Protein AF-Q8TVG2-F1 (afdb_monomer)

pLDDT: mean 89.25, std 11.16, range [38.81, 98.69]

Secondary structure (DSSP, 8-state):
-----PPBPGGGTT-GGGGSSSPPS-EEE-----S---TT-HHHHHHHTT----SEEES-S-SEEEE-SSS-GGGGTHHHHHHHHHHHHTT--SEEEEEE--S-GGGHHHHHHH-SEEEEE-S---HHHHHHHHSS-SHHHHHHHHTSSS-EEEEEE-TTTSTTHHHHHHTSS---SEEEEEEPPP-TTHHHHHHTTT--TTTTBHHHHHHHHHHHHHTT--EEB-HHHHHHHHHHHHHHHHHHS---GGG-B----TTSPPPPPPEEEHHHHHHHHT-

Foldseek 3Di:
DDADPAFADPLCVVFQLLQDQDDGAKEFEQDLEAQWDALLQPLVQCVVVPHDDAGFIWFDLEEEYEYDDRYALCVVPVVSLVVLVLVQVLVSYPFYEYEHLQQDLVCQQSCLVRGPAYEHEDAAQDQVLRCLRTVHGSVRSLSNQLSHDQHAYEYEDFPQSRLCVLVSVLPGNHRHVAHEYEQRADDDCSVVSSVVSGGDPCSQQPLVSVVSQVSNVVSVGHYHYHSSVSSVVRVVQVVCCVVPVHDDSRRDGDHPDPPDPRPRTDTDHPVNVVVVSVD

Solvent-accessible surface area (backbone atoms only — not comparable to full-atom values): 15196 Å² total; per-residue (Å²): 134,86,75,76,91,70,54,57,34,77,88,41,65,91,28,62,17,29,78,52,88,43,63,61,57,19,32,40,31,80,46,68,59,55,93,62,58,45,55,81,41,63,42,63,49,37,48,75,74,71,43,80,87,66,49,15,36,40,37,66,88,50,53,43,38,33,34,29,87,48,31,33,46,47,76,56,51,66,59,45,54,58,51,50,51,52,51,60,73,63,62,57,46,84,38,38,34,38,37,34,50,30,78,40,36,88,47,21,55,63,46,45,73,72,30,78,38,48,33,36,52,54,54,49,60,55,50,68,58,22,29,74,48,25,70,44,66,37,69,38,34,53,46,11,45,52,43,24,71,54,22,31,38,29,28,60,46,40,37,69,63,33,78,56,31,48,61,47,47,70,74,45,88,52,62,57,66,29,36,39,48,38,75,48,80,82,53,93,64,21,56,63,54,38,41,78,69,41,44,42,98,56,36,32,24,46,32,53,53,50,58,52,49,51,50,29,45,75,75,71,46,51,66,21,29,55,33,35,56,55,42,52,51,46,56,48,49,52,54,43,27,75,76,61,71,66,74,72,60,50,79,36,71,64,70,83,72,86,79,64,74,78,72,89,60,53,73,46,49,43,68,61,51,53,62,60,69,74,108

Nearest PDB structures (foldseek):
  1uuo-assembly1_A  TM=3.523E-01  e=1.542E-03  Rattus rattus
  6cjf-assembly2_B  TM=3.477E-01  e=1.359E-02  Homo sapiens
  3a9i-assembly1_A-2  TM=4.012E-01  e=1.357E-01  Thermus thermophilus HB27
  2ztj-assembly1_A  TM=3.756E-01  e=3.449E-01  Thermus thermophilus HB27
  1o66-assembly1_B  TM=3.240E-01  e=9.928E-01  Neisseria meningitidis serogroup B

Mean predicted aligned error: 5.19 Å

Sequence (279 aa):
MTRLSLPTSRHCEGCPGAEGEGPHHPTLELTTSCPYKCPHCYARYAENVGVVVKPGLYGEPQGCLTVSQYGEPTVLGRELIDVLEMVRETGLFDRIDLQTRGYRPDLAPKLSEICDLVMVSIDVTDPDVHRRLHGVGPERTLRFAVNTDRPVIRSLYLPGINDDLPQGLADTEIEPAEVFVQPLIPFGKAVENLKRIGLRDHYNVVGSLLNWAEKFEEFGFDVRFPACWVDSLERLKERMEEELGFVDLRNVRYSPDPGTPAPERRFTPLRELLDELVR

Structure (mmCIF, N/CA/C/O backbone):
data_AF-Q8TVG2-F1
#
_entry.id   AF-Q8TVG2-F1
#
loop_
_atom_site.group_PDB
_atom_site.id
_atom_site.type_symbol
_atom_site.label_atom_id
_atom_site.label_alt_id
_atom_site.label_comp_id
_atom_site.label_asym_id
_atom_site.label_entity_id
_atom_site.label_seq_id
_atom_site.pdbx_PDB_ins_code
_atom_site.Cartn_x
_atom_site.Cartn_y
_atom_site.Cartn_z
_atom_site.occupancy
_atom_site.B_iso_or_equiv
_atom_site.auth_seq_id
_atom_site.auth_comp_id
_atom_site.auth_asym_id
_atom_site.auth_atom_id
_atom_site.pdbx_PDB_model_num
ATOM 1 N N . MET A 1 1 ? 9.750 26.845 -15.549 1.00 44.06 1 MET A N 1
ATOM 2 C CA . MET A 1 1 ? 10.078 25.413 -15.417 1.00 44.06 1 MET A CA 1
ATOM 3 C C . MET A 1 1 ? 8.767 24.649 -15.362 1.00 44.06 1 MET A C 1
ATOM 5 O O . MET A 1 1 ? 7.880 25.062 -14.624 1.00 44.06 1 MET A O 1
ATOM 9 N N . THR A 1 2 ? 8.581 23.642 -16.214 1.00 44.75 2 THR A N 1
ATOM 10 C CA . THR A 1 2 ? 7.330 22.869 -16.283 1.00 44.75 2 THR A CA 1
ATOM 11 C C . THR A 1 2 ? 7.435 21.699 -15.305 1.00 44.75 2 THR A C 1
ATOM 13 O O . THR A 1 2 ? 8.272 20.811 -15.510 1.00 44.75 2 THR A O 1
ATOM 16 N N . ARG A 1 3 ? 6.619 21.733 -14.241 1.00 50.38 3 ARG A N 1
ATOM 17 C CA . ARG A 1 3 ? 6.438 20.635 -13.275 1.00 50.38 3 ARG A CA 1
ATOM 18 C C . ARG A 1 3 ? 6.118 19.319 -13.987 1.00 50.38 3 ARG A C 1
ATOM 20 O O . ARG A 1 3 ? 5.553 19.332 -15.085 1.00 50.38 3 ARG A O 1
ATOM 27 N N . LEU A 1 4 ? 6.493 18.192 -13.384 1.00 62.06 4 LEU A N 1
ATOM 28 C CA . LEU A 1 4 ? 6.076 16.881 -13.878 1.00 62.06 4 LEU A CA 1
ATOM 29 C C . LEU A 1 4 ? 4.570 16.775 -13.634 1.00 62.06 4 LEU A C 1
ATOM 31 O O . LEU A 1 4 ? 4.116 16.800 -12.498 1.00 62.06 4 LEU A O 1
ATOM 35 N N . SER A 1 5 ? 3.772 16.671 -14.694 1.00 76.62 5 SER A N 1
ATOM 36 C CA . SER A 1 5 ? 2.311 16.579 -14.586 1.00 76.62 5 SER A CA 1
ATOM 37 C C . SER A 1 5 ? 1.849 15.166 -14.201 1.00 76.62 5 SER A C 1
ATOM 39 O O . SER A 1 5 ? 0.967 14.612 -14.854 1.00 76.62 5 SER A O 1
ATOM 41 N N . LEU A 1 6 ? 2.484 14.551 -13.199 1.00 89.06 6 LEU A N 1
ATOM 42 C CA . LEU A 1 6 ? 2.108 13.226 -12.711 1.00 89.06 6 LEU A CA 1
ATOM 43 C C . LEU A 1 6 ? 1.007 13.364 -11.650 1.00 89.06 6 LEU A C 1
ATOM 45 O O . LEU A 1 6 ? 1.205 14.080 -10.665 1.00 89.06 6 LEU A O 1
ATOM 49 N N . PRO A 1 7 ? -0.148 12.703 -11.820 1.00 93.81 7 PRO A N 1
ATOM 50 C CA . PRO A 1 7 ? -1.248 12.817 -10.875 1.00 93.81 7 PRO A CA 1
ATOM 51 C C . PRO A 1 7 ? -0.922 12.100 -9.557 1.00 93.81 7 PRO A C 1
ATOM 53 O O . PRO A 1 7 ? -0.444 10.964 -9.538 1.00 93.81 7 PRO A O 1
ATOM 56 N N . THR A 1 8 ? -1.203 12.753 -8.433 1.00 94.38 8 THR A N 1
ATOM 57 C CA . THR A 1 8 ? -0.959 12.204 -7.093 1.00 94.38 8 THR A CA 1
ATOM 58 C C . THR A 1 8 ? -2.218 11.566 -6.509 1.00 94.38 8 THR A C 1
ATOM 60 O O . THR A 1 8 ? -3.338 11.932 -6.862 1.00 94.38 8 THR A O 1
ATOM 63 N N . SER A 1 9 ? -2.028 10.571 -5.641 1.00 95.06 9 SER A N 1
ATOM 64 C CA . SER A 1 9 ? -3.121 9.844 -4.981 1.00 95.06 9 SER A CA 1
ATOM 65 C C . SER A 1 9 ? -3.850 10.679 -3.941 1.00 95.06 9 SER A C 1
ATOM 67 O O . SER A 1 9 ? -3.217 11.451 -3.215 1.00 95.06 9 SER A O 1
ATOM 69 N N . ARG A 1 10 ? -5.153 10.416 -3.778 1.00 94.12 10 ARG A N 1
ATOM 70 C CA . ARG A 1 10 ? -5.965 10.991 -2.693 1.00 94.12 10 ARG A CA 1
ATOM 71 C C . ARG A 1 10 ? -5.431 10.630 -1.309 1.00 94.12 10 ARG A C 1
ATOM 73 O O . ARG A 1 10 ? -5.496 11.444 -0.392 1.00 94.12 10 ARG A O 1
ATOM 80 N N . HIS A 1 11 ? -4.793 9.464 -1.171 1.00 93.19 11 HIS A N 1
ATOM 81 C CA . HIS A 1 11 ? -4.094 9.077 0.058 1.00 93.19 11 HIS A CA 1
ATOM 82 C C . HIS A 1 11 ? -3.033 10.109 0.478 1.00 93.19 11 HIS A C 1
ATOM 84 O O . HIS A 1 11 ? -2.776 10.281 1.663 1.00 93.19 11 HIS A O 1
ATOM 90 N N . CYS A 1 12 ? -2.415 10.819 -0.469 1.00 92.75 12 CYS A N 1
ATOM 91 C CA . CYS A 1 12 ? -1.379 11.807 -0.173 1.00 92.75 12 CYS A CA 1
ATOM 92 C C . CYS A 1 12 ? -1.921 13.222 0.095 1.00 92.75 12 CYS A C 1
ATOM 94 O O . CYS A 1 12 ? -1.133 14.115 0.412 1.00 92.75 12 CYS A O 1
ATOM 96 N N . GLU A 1 13 ? -3.229 13.457 -0.037 1.00 91.81 13 GLU A N 1
ATOM 97 C CA . GLU A 1 13 ? -3.828 14.767 0.231 1.00 91.81 13 GLU A CA 1
ATOM 98 C C . GLU A 1 13 ? -3.649 15.158 1.703 1.00 91.81 13 GLU A C 1
ATOM 100 O O . GLU A 1 13 ? -4.004 14.408 2.610 1.00 91.81 13 GLU A O 1
ATOM 105 N N . GLY A 1 14 ? -3.067 16.337 1.940 1.00 87.50 14 GLY A N 1
ATOM 106 C CA . GLY A 1 14 ? -2.759 16.821 3.288 1.00 87.50 14 GLY A CA 1
ATOM 107 C C . GLY A 1 14 ? -1.594 16.096 3.977 1.00 87.50 14 GLY A C 1
ATOM 108 O O . GLY A 1 14 ? -1.388 16.291 5.173 1.00 87.50 14 GLY A O 1
ATOM 109 N N . CYS A 1 15 ? -0.831 15.256 3.267 1.00 88.44 15 CYS A N 1
ATOM 110 C CA . CYS A 1 15 ? 0.328 14.563 3.832 1.00 88.44 15 CYS A CA 1
ATOM 111 C C . CYS A 1 15 ? 1.495 15.541 4.055 1.00 88.44 15 CYS A C 1
ATOM 113 O O . CYS A 1 15 ? 1.997 16.096 3.077 1.00 88.44 15 CYS A O 1
ATOM 115 N N . PRO A 1 16 ? 2.030 15.691 5.285 1.00 82.06 16 PRO A N 1
ATOM 116 C CA . PRO A 1 16 ? 3.194 16.552 5.521 1.00 82.06 16 PRO A CA 1
ATOM 117 C C . PRO A 1 16 ? 4.440 16.086 4.753 1.00 82.06 16 PRO A C 1
ATOM 119 O O . PRO A 1 16 ? 5.242 16.897 4.306 1.00 82.06 16 PRO A O 1
ATOM 122 N N . GLY A 1 17 ? 4.577 14.774 4.543 1.00 80.81 17 GLY A N 1
ATOM 123 C CA . GLY A 1 17 ? 5.610 14.176 3.693 1.00 80.81 17 GLY A CA 1
ATOM 124 C C . GLY A 1 17 ? 5.346 14.248 2.182 1.00 80.81 17 GLY A C 1
ATOM 125 O O . GLY A 1 17 ? 6.049 13.580 1.434 1.00 80.81 17 GLY A O 1
ATOM 126 N N . ALA A 1 18 ? 4.325 14.971 1.703 1.00 81.81 18 ALA A N 1
ATOM 127 C CA . ALA A 1 18 ? 4.098 15.131 0.261 1.00 81.81 18 ALA A CA 1
ATOM 128 C C . ALA A 1 18 ? 5.219 15.941 -0.415 1.00 81.81 18 ALA A C 1
ATOM 130 O O . ALA A 1 18 ? 5.570 15.650 -1.553 1.00 81.81 18 ALA A O 1
ATOM 131 N N . GLU A 1 19 ? 5.805 16.901 0.307 1.00 71.62 19 GLU A N 1
ATOM 132 C CA . GLU A 1 19 ? 6.880 17.781 -0.161 1.00 71.62 19 GLU A CA 1
ATOM 133 C C . GLU A 1 19 ? 8.209 17.459 0.560 1.00 71.62 19 GLU A C 1
ATOM 135 O O . GLU A 1 19 ? 8.782 18.294 1.263 1.00 71.62 19 GLU A O 1
ATOM 140 N N . GLY A 1 20 ? 8.748 16.249 0.376 1.00 65.88 20 GLY A N 1
ATOM 141 C CA . GLY A 1 20 ? 10.116 15.892 0.793 1.00 65.88 20 GLY A CA 1
ATOM 142 C C . GLY A 1 20 ? 10.214 14.965 2.012 1.00 65.88 20 GLY A C 1
ATOM 143 O O . GLY A 1 20 ? 9.512 13.963 2.090 1.00 65.88 20 GLY A O 1
ATOM 144 N N . GLU A 1 21 ? 11.127 15.266 2.947 1.00 63.69 21 GLU A N 1
ATOM 145 C CA . GLU A 1 21 ? 11.533 14.381 4.066 1.00 63.69 21 GLU A CA 1
ATOM 146 C C . GLU A 1 21 ? 10.632 14.469 5.319 1.00 63.69 21 GLU A C 1
ATOM 148 O O . GLU A 1 21 ? 10.949 13.911 6.372 1.00 63.69 21 GLU A O 1
ATOM 153 N N . GLY A 1 22 ? 9.508 15.189 5.231 1.00 65.19 22 GLY A N 1
ATOM 154 C CA . GLY A 1 22 ? 8.550 15.322 6.328 1.00 65.19 22 GLY A CA 1
ATOM 155 C C . GLY A 1 22 ? 7.895 13.986 6.712 1.00 65.19 22 GLY A C 1
ATOM 156 O O . GLY A 1 22 ? 7.830 13.057 5.902 1.00 65.19 22 GLY A O 1
ATOM 157 N N . PRO A 1 23 ? 7.369 13.853 7.944 1.00 75.56 23 PRO A N 1
ATOM 158 C CA . PRO A 1 23 ? 6.662 12.643 8.336 1.00 75.56 23 PRO A CA 1
ATOM 159 C C . PRO A 1 23 ? 5.416 12.443 7.460 1.00 75.56 23 PRO A C 1
ATOM 161 O O . PRO A 1 23 ? 4.648 13.371 7.205 1.00 75.56 23 PRO A O 1
ATOM 164 N N . HIS A 1 24 ? 5.195 11.208 7.012 1.00 86.75 24 HIS A N 1
ATOM 165 C CA . HIS A 1 24 ? 3.915 10.825 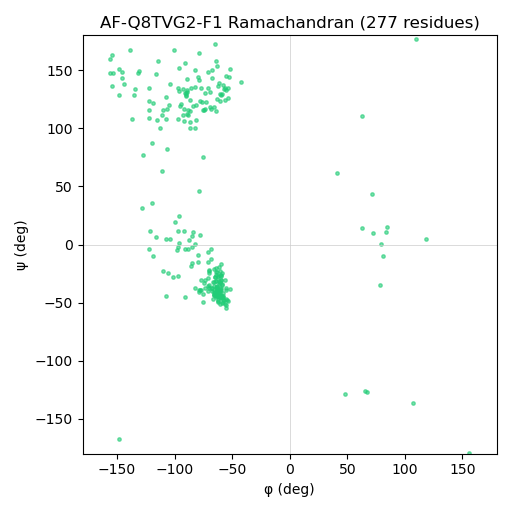6.417 1.00 86.75 24 HIS A CA 1
ATOM 166 C C . HIS A 1 24 ? 2.784 10.891 7.451 1.00 86.75 24 HIS A C 1
ATOM 168 O O . HIS A 1 24 ? 3.039 11.070 8.645 1.00 86.75 24 HIS A O 1
ATOM 174 N N . HIS A 1 25 ? 1.546 10.715 6.984 1.00 90.44 25 HIS A N 1
ATOM 175 C CA . HIS A 1 25 ? 0.371 10.591 7.842 1.00 90.44 25 HIS A CA 1
ATOM 176 C C . HIS A 1 25 ? 0.635 9.705 9.071 1.00 90.44 25 HIS A C 1
ATOM 178 O O . HIS A 1 25 ? 1.322 8.674 8.947 1.00 90.44 25 HIS A O 1
ATOM 184 N N . PRO A 1 26 ? 0.108 10.086 10.252 1.00 92.31 26 PRO A N 1
ATOM 185 C CA . PRO A 1 26 ? 0.186 9.241 11.428 1.00 92.31 26 PRO A CA 1
ATOM 186 C C . PRO A 1 26 ? -0.348 7.850 11.107 1.00 92.31 26 PRO A C 1
ATOM 188 O O . PRO A 1 26 ? -1.265 7.676 10.303 1.00 92.31 26 PRO A O 1
ATOM 191 N N . THR A 1 27 ? 0.274 6.842 11.700 1.00 93.44 27 THR A N 1
ATOM 192 C CA . THR A 1 27 ? -0.017 5.445 11.401 1.00 93.44 27 THR A CA 1
ATOM 193 C C . THR A 1 27 ? -0.429 4.712 12.663 1.00 93.44 27 THR A C 1
ATOM 195 O O . THR A 1 27 ? 0.326 4.685 13.631 1.00 93.44 27 THR A O 1
ATOM 198 N N . LEU A 1 28 ? -1.609 4.101 12.652 1.00 94.94 28 LEU A N 1
ATOM 199 C CA . LEU A 1 28 ? -2.056 3.190 13.695 1.00 94.94 28 LEU A CA 1
ATOM 200 C C . LEU A 1 28 ? -1.683 1.761 13.302 1.00 94.94 28 LEU A C 1
ATOM 202 O O . LEU A 1 28 ? -2.251 1.184 12.372 1.00 94.94 28 LEU A O 1
ATOM 206 N N . GLU A 1 29 ? -0.739 1.181 14.036 1.00 94.31 29 GLU A N 1
ATOM 207 C CA . GLU A 1 29 ? -0.420 -0.239 13.945 1.00 94.31 29 GLU A CA 1
ATOM 208 C C . GLU A 1 29 ? -1.204 -1.003 15.004 1.00 94.31 29 GLU A C 1
ATOM 210 O O . GLU A 1 29 ? -1.049 -0.764 16.199 1.00 94.31 29 GLU A O 1
ATOM 215 N N . LEU A 1 30 ? -2.030 -1.952 14.572 1.00 93.25 30 LEU A N 1
ATOM 216 C CA . LEU A 1 30 ? -2.791 -2.814 15.483 1.00 93.25 30 LEU A CA 1
ATOM 217 C C . LEU A 1 30 ? -2.150 -4.192 15.635 1.00 93.25 30 LEU A C 1
ATOM 219 O O . LEU A 1 30 ? -2.274 -4.839 16.670 1.00 93.25 30 LEU A O 1
ATOM 223 N N . THR A 1 31 ? -1.438 -4.648 14.606 1.00 91.31 31 THR A N 1
ATOM 224 C CA . THR A 1 31 ? -0.796 -5.959 14.588 1.00 91.31 31 THR A CA 1
ATOM 225 C C . THR A 1 31 ? 0.370 -5.977 13.613 1.00 91.31 31 THR A C 1
ATOM 227 O O . THR A 1 31 ? 0.319 -5.344 12.563 1.00 91.31 31 THR A O 1
ATOM 230 N N . THR A 1 32 ? 1.402 -6.753 13.936 1.00 89.06 32 THR A N 1
ATOM 231 C CA . THR A 1 32 ? 2.471 -7.138 13.000 1.00 89.06 32 THR A CA 1
ATOM 232 C C . THR A 1 32 ? 2.228 -8.524 12.394 1.00 89.06 32 THR A C 1
ATOM 234 O O . THR A 1 32 ? 2.990 -8.991 11.548 1.00 89.06 32 THR A O 1
ATOM 237 N N . SER A 1 33 ? 1.152 -9.210 12.801 1.00 91.31 33 SER A N 1
ATOM 238 C CA . SER A 1 33 ? 0.809 -10.524 12.258 1.00 91.31 33 SER A CA 1
ATOM 239 C C . SER A 1 33 ? 0.355 -10.401 10.809 1.00 91.31 33 SER A C 1
ATOM 241 O O . SER A 1 33 ? -0.505 -9.588 10.473 1.00 91.31 33 SER A O 1
ATOM 243 N N . CYS A 1 34 ? 0.915 -11.246 9.945 1.00 94.00 34 CYS A N 1
ATOM 244 C CA . CYS A 1 34 ? 0.585 -11.267 8.529 1.00 94.00 34 CYS A CA 1
ATOM 245 C C . CYS A 1 34 ? 0.699 -12.696 7.967 1.00 94.00 34 CYS A C 1
ATOM 247 O O . CYS A 1 34 ? 1.729 -13.347 8.159 1.00 94.00 34 CYS A O 1
ATOM 249 N N . PRO A 1 35 ? -0.332 -13.215 7.271 1.00 94.56 35 PRO A N 1
ATOM 250 C CA . PRO A 1 35 ? -0.293 -14.547 6.665 1.00 94.56 35 PRO A CA 1
ATOM 251 C C . PRO A 1 35 ? 0.479 -14.564 5.335 1.00 94.56 35 PRO A C 1
ATOM 253 O O . PRO A 1 35 ? 0.844 -15.635 4.846 1.00 94.56 35 PRO A O 1
ATOM 256 N N . TYR A 1 36 ? 0.737 -13.390 4.753 1.00 94.81 36 TYR A N 1
ATOM 257 C CA . TYR A 1 36 ? 1.486 -13.230 3.512 1.00 94.81 36 TYR A CA 1
ATOM 258 C C . TYR A 1 36 ? 3.000 -13.246 3.768 1.00 94.81 36 TYR A C 1
ATOM 260 O O . TYR A 1 36 ? 3.490 -12.834 4.817 1.00 94.81 36 TYR A O 1
ATOM 268 N N . LYS A 1 37 ? 3.772 -13.714 2.783 1.00 93.12 37 LYS A N 1
ATOM 269 C CA . LYS A 1 37 ? 5.230 -13.921 2.878 1.00 93.12 37 LYS A CA 1
ATOM 270 C C . LYS A 1 37 ? 6.022 -13.087 1.870 1.00 93.12 37 LYS A C 1
ATOM 272 O O . LYS A 1 37 ? 7.040 -13.552 1.361 1.00 93.12 37 LYS A O 1
ATOM 277 N N . CYS A 1 38 ? 5.563 -11.868 1.594 1.00 92.94 38 CYS A N 1
ATOM 278 C CA . CYS A 1 38 ? 6.124 -11.001 0.559 1.00 92.94 38 CYS A CA 1
ATOM 279 C C . CYS A 1 38 ? 7.649 -10.811 0.727 1.00 92.94 38 CYS A C 1
ATOM 281 O O . CYS A 1 38 ? 8.093 -10.368 1.792 1.00 92.94 38 CYS A O 1
ATOM 283 N N . PRO A 1 39 ? 8.466 -11.080 -0.310 1.00 91.62 39 PRO A N 1
ATOM 284 C CA . PRO A 1 39 ? 9.906 -10.821 -0.289 1.00 91.62 39 PRO A CA 1
ATOM 285 C C . PRO A 1 39 ? 10.277 -9.351 -0.071 1.00 91.62 39 PRO A C 1
ATOM 287 O O . PRO A 1 39 ? 11.347 -9.066 0.458 1.00 91.62 39 PRO A O 1
ATOM 290 N N . HIS A 1 40 ? 9.386 -8.440 -0.466 1.00 90.06 40 HIS A N 1
ATOM 291 C CA . HIS A 1 40 ? 9.497 -6.987 -0.326 1.00 90.06 40 HIS A CA 1
ATOM 292 C C . HIS A 1 40 ? 8.771 -6.456 0.927 1.00 90.06 40 HIS A C 1
ATOM 294 O O . HIS A 1 40 ? 8.326 -5.315 0.947 1.00 90.06 40 HIS A O 1
ATOM 300 N N . CYS A 1 41 ? 8.574 -7.273 1.968 1.00 89.19 41 CYS A N 1
ATOM 301 C CA . CYS A 1 41 ? 7.900 -6.823 3.188 1.00 89.19 41 CYS A CA 1
ATOM 302 C C . CYS A 1 41 ? 8.821 -5.944 4.051 1.00 89.19 41 CYS A C 1
ATOM 304 O O . CYS A 1 41 ? 9.815 -6.434 4.596 1.00 89.19 41 CYS A O 1
ATOM 306 N N . TYR A 1 42 ? 8.453 -4.672 4.226 1.00 82.31 42 TYR A N 1
ATOM 307 C CA . TYR A 1 42 ? 9.171 -3.739 5.099 1.00 82.31 42 TYR A CA 1
ATOM 308 C C . TYR A 1 42 ? 9.159 -4.160 6.565 1.00 82.31 42 TYR A C 1
ATOM 310 O O . TYR A 1 42 ? 10.191 -4.055 7.218 1.00 82.31 42 TYR A O 1
ATOM 318 N N . ALA A 1 43 ? 8.044 -4.694 7.073 1.00 82.62 43 ALA A N 1
ATOM 319 C CA . ALA A 1 43 ? 7.960 -5.159 8.459 1.00 82.62 43 ALA A CA 1
ATOM 320 C C . ALA A 1 43 ? 8.971 -6.265 8.746 1.00 82.62 43 ALA A C 1
ATOM 322 O O . ALA A 1 43 ? 9.733 -6.202 9.704 1.00 82.62 43 ALA A O 1
ATOM 323 N N . ARG A 1 44 ? 9.067 -7.229 7.827 1.00 82.69 44 ARG A N 1
ATOM 324 C CA . ARG A 1 44 ? 10.037 -8.317 7.930 1.00 82.69 44 ARG A CA 1
ATOM 325 C C . ARG A 1 44 ? 11.474 -7.813 7.855 1.00 82.69 44 ARG A C 1
ATOM 327 O O . ARG A 1 44 ? 12.360 -8.366 8.498 1.00 82.69 44 ARG A O 1
ATOM 334 N N . TYR A 1 45 ? 11.734 -6.799 7.033 1.00 83.31 45 TYR A N 1
ATOM 335 C CA . TYR A 1 45 ? 13.049 -6.172 6.996 1.00 83.31 45 TYR A CA 1
ATOM 336 C C . TYR A 1 45 ? 13.370 -5.445 8.300 1.00 83.31 45 TYR A C 1
ATOM 338 O O . TYR A 1 45 ? 14.448 -5.682 8.836 1.00 83.31 45 TYR A O 1
ATOM 346 N N . ALA A 1 46 ? 12.437 -4.644 8.822 1.00 81.50 46 ALA A N 1
ATOM 347 C CA . ALA A 1 46 ? 12.570 -3.941 10.094 1.00 81.50 46 ALA A CA 1
ATOM 348 C C . ALA A 1 46 ? 12.931 -4.920 11.224 1.00 81.50 46 ALA A C 1
ATOM 350 O O . ALA A 1 46 ? 13.944 -4.734 11.895 1.00 81.50 46 ALA A O 1
ATOM 351 N N . GLU A 1 47 ? 12.202 -6.034 11.336 1.00 80.81 47 GLU A N 1
ATOM 352 C CA . GLU A 1 47 ? 12.505 -7.104 12.293 1.00 80.81 47 GLU A CA 1
ATOM 353 C C . GLU A 1 47 ? 13.919 -7.680 12.104 1.00 80.81 47 GLU A C 1
ATOM 355 O O . GLU A 1 47 ? 14.665 -7.829 13.072 1.00 80.81 47 GLU A O 1
ATOM 360 N N . ASN A 1 48 ? 14.327 -7.960 10.858 1.00 79.38 48 ASN A N 1
ATOM 361 C CA . ASN A 1 48 ? 15.654 -8.509 10.551 1.00 79.38 48 ASN A CA 1
ATOM 362 C C . ASN A 1 48 ? 16.809 -7.563 10.918 1.00 79.38 48 ASN A C 1
ATOM 364 O O . ASN A 1 48 ? 17.918 -8.039 11.161 1.00 79.38 48 ASN A O 1
ATOM 368 N N . VAL A 1 49 ? 16.574 -6.247 10.939 1.00 81.06 49 VAL A N 1
ATOM 369 C CA . VAL A 1 49 ? 17.566 -5.238 11.354 1.00 81.06 49 VAL A CA 1
ATOM 370 C C . VAL A 1 49 ? 17.395 -4.806 12.816 1.00 81.06 49 VAL A C 1
ATOM 372 O O . VAL A 1 49 ? 18.030 -3.852 13.255 1.00 81.06 49 VAL A O 1
ATOM 375 N N . GLY A 1 50 ? 16.571 -5.523 13.588 1.00 80.25 50 GLY A N 1
ATOM 376 C CA . GLY A 1 50 ? 16.392 -5.309 15.025 1.00 80.25 50 GLY A CA 1
ATOM 377 C C . GLY A 1 50 ? 15.390 -4.213 15.398 1.00 80.25 50 GLY A C 1
ATOM 378 O O . GLY A 1 50 ? 15.312 -3.839 16.567 1.00 80.25 50 GLY A O 1
ATOM 379 N N . VAL A 1 51 ? 14.611 -3.704 14.441 1.00 81.25 51 VAL A N 1
ATOM 380 C CA . VAL A 1 51 ? 13.534 -2.739 14.690 1.00 81.25 51 VAL A CA 1
ATOM 381 C C . VAL A 1 51 ? 12.245 -3.496 14.996 1.00 81.25 51 VAL A C 1
ATOM 383 O O . VAL A 1 51 ? 11.703 -4.206 14.152 1.00 81.25 51 VAL A O 1
ATOM 386 N N . VAL A 1 52 ? 11.738 -3.330 16.218 1.00 81.50 52 VAL A N 1
ATOM 387 C CA . VAL A 1 52 ? 10.483 -3.948 16.662 1.00 81.50 52 VAL A CA 1
ATOM 388 C C . VAL A 1 52 ? 9.347 -2.943 16.515 1.00 81.50 52 VAL A C 1
ATOM 390 O O . VAL A 1 52 ? 9.248 -1.996 17.298 1.00 81.50 52 VAL A O 1
ATOM 393 N N . VAL A 1 53 ? 8.475 -3.171 15.533 1.00 84.50 53 VAL A N 1
ATOM 394 C CA . VAL A 1 53 ? 7.210 -2.437 15.404 1.00 84.50 53 VAL A CA 1
ATOM 395 C C . VAL A 1 53 ? 6.250 -2.933 16.484 1.00 84.50 53 VAL A C 1
ATOM 397 O O . VAL A 1 53 ? 6.080 -4.136 16.680 1.00 84.50 53 VAL A O 1
ATOM 400 N N . LYS A 1 54 ? 5.652 -2.004 17.224 1.00 88.25 54 LYS A N 1
ATOM 401 C CA . LYS A 1 54 ? 4.755 -2.268 18.349 1.00 88.25 54 LYS A CA 1
ATOM 402 C C . LYS A 1 54 ? 3.362 -1.742 18.015 1.00 88.25 54 LYS A C 1
ATOM 404 O O . LYS A 1 54 ? 3.262 -0.697 17.381 1.00 88.25 54 LYS A O 1
ATOM 409 N N . PRO A 1 55 ? 2.293 -2.398 18.487 1.00 91.62 55 PRO A N 1
ATOM 410 C CA . PRO A 1 55 ? 0.959 -1.840 18.354 1.00 91.62 55 PRO A CA 1
ATOM 411 C C . PRO A 1 55 ? 0.842 -0.473 19.041 1.00 91.62 55 PRO A C 1
ATOM 413 O O . PRO A 1 55 ? 1.215 -0.314 20.209 1.00 91.62 55 PRO A O 1
ATOM 416 N N . GLY A 1 56 ? 0.318 0.507 18.317 1.00 93.06 56 GLY A N 1
ATOM 417 C CA . GLY A 1 56 ? 0.160 1.881 18.771 1.00 93.06 56 GLY A CA 1
ATOM 418 C C . GLY A 1 56 ? 0.099 2.880 17.623 1.00 93.06 56 GLY A C 1
ATOM 419 O O . GLY A 1 56 ? 0.160 2.518 16.447 1.00 93.06 56 GLY A O 1
ATOM 420 N N . LEU A 1 57 ? -0.037 4.148 17.993 1.00 93.00 57 LEU A N 1
ATOM 421 C CA . LEU A 1 57 ? -0.041 5.277 17.078 1.00 93.00 57 LEU A CA 1
ATOM 422 C C . LEU A 1 57 ? 1.385 5.799 16.887 1.00 93.00 57 LEU A C 1
ATOM 424 O O . LEU A 1 57 ? 2.081 6.102 17.855 1.00 93.00 57 LEU A O 1
ATOM 428 N N . TYR A 1 58 ? 1.796 5.933 15.632 1.00 91.12 58 TYR A N 1
ATOM 429 C CA . TYR A 1 58 ? 3.064 6.508 15.205 1.00 91.12 58 TYR A CA 1
ATOM 430 C C . TYR A 1 58 ? 2.822 7.840 14.496 1.00 91.12 58 TYR A C 1
ATOM 432 O O . TYR A 1 58 ? 2.328 7.854 13.371 1.00 91.12 58 TYR A O 1
ATOM 440 N N . GLY A 1 59 ? 3.232 8.948 15.105 1.00 89.50 59 GLY A N 1
ATOM 441 C CA . GLY A 1 59 ? 2.993 10.312 14.629 1.00 89.50 59 GLY A CA 1
ATOM 442 C C . GLY A 1 59 ? 1.988 11.068 15.500 1.00 89.50 59 GLY A C 1
ATOM 443 O O . GLY A 1 59 ? 1.444 10.526 16.458 1.00 89.50 59 GLY A O 1
ATOM 444 N N . GLU A 1 60 ? 1.767 12.340 15.175 1.00 87.19 60 GLU A N 1
ATOM 445 C CA . GLU A 1 60 ? 0.809 13.184 15.898 1.00 87.19 60 GLU A CA 1
ATOM 446 C C . GLU A 1 60 ? -0.636 12.894 15.459 1.00 87.19 60 GLU A C 1
ATOM 448 O O . GLU A 1 60 ? -0.865 12.692 14.263 1.00 87.19 60 GLU A O 1
ATOM 453 N N . PRO A 1 61 ? -1.618 12.901 16.381 1.00 84.75 61 PRO A N 1
ATOM 454 C CA . PRO A 1 61 ? -3.021 12.623 16.079 1.00 84.75 61 PRO A CA 1
ATOM 455 C C . PRO A 1 61 ? -3.689 13.818 15.375 1.00 84.75 61 PRO A C 1
ATOM 457 O O . PRO A 1 61 ? -4.409 14.591 15.999 1.00 84.75 61 PRO A O 1
ATOM 460 N N . GLN A 1 62 ? -3.396 14.016 14.089 1.00 82.75 62 GLN A N 1
ATOM 461 C CA . GLN A 1 62 ? -3.961 15.106 13.289 1.00 82.75 62 GLN A CA 1
ATOM 462 C C . GLN A 1 62 ? -4.133 14.714 11.818 1.00 82.75 62 GLN A C 1
ATOM 464 O O . GLN A 1 62 ? -3.348 13.931 11.273 1.00 82.75 62 GLN A O 1
ATOM 469 N N . GLY A 1 63 ? -5.121 15.321 11.157 1.00 88.00 63 GLY A N 1
ATOM 470 C CA . GLY A 1 63 ? -5.379 15.135 9.731 1.00 88.00 63 GLY A CA 1
ATOM 471 C C . GLY A 1 63 ? -5.850 13.718 9.411 1.00 88.00 63 GLY A C 1
ATOM 472 O O . GLY A 1 63 ? -6.802 13.221 10.009 1.00 88.00 63 GLY A O 1
ATOM 473 N N . CYS A 1 64 ? -5.182 13.058 8.464 1.00 93.12 64 CYS A N 1
ATOM 474 C CA . CYS A 1 64 ? -5.502 11.686 8.079 1.00 93.12 64 CYS A CA 1
ATOM 475 C C . CYS A 1 64 ? -4.740 10.652 8.915 1.00 93.12 64 CYS A C 1
ATOM 477 O O . CYS A 1 64 ? -3.515 10.708 9.006 1.00 93.12 64 CYS A O 1
ATOM 479 N N . LEU A 1 65 ? -5.448 9.635 9.404 1.00 95.25 65 LEU A N 1
ATOM 480 C CA . LEU A 1 65 ? -4.875 8.420 9.970 1.00 95.25 65 LEU A CA 1
ATOM 481 C C . LEU A 1 65 ? -4.689 7.345 8.899 1.00 95.25 65 LEU A C 1
ATOM 483 O O . LEU A 1 65 ? -5.633 6.999 8.201 1.00 95.25 65 LEU A O 1
ATOM 487 N N . THR A 1 66 ? -3.501 6.750 8.816 1.00 95.62 66 THR A N 1
ATOM 488 C CA . THR A 1 66 ? -3.287 5.498 8.077 1.00 95.62 66 THR A CA 1
ATOM 489 C C . THR A 1 66 ? -3.359 4.310 9.027 1.00 95.62 66 THR A C 1
ATOM 491 O O . THR A 1 66 ? -2.704 4.301 10.064 1.00 95.62 66 THR A O 1
ATOM 494 N N . VAL A 1 67 ? -4.107 3.273 8.676 1.00 96.00 67 VAL A N 1
ATOM 495 C CA . VAL A 1 67 ? -4.208 2.041 9.459 1.00 96.00 67 VAL A CA 1
ATOM 496 C C . VAL A 1 67 ? -3.397 0.951 8.772 1.00 96.00 67 VAL A C 1
ATOM 498 O O . VAL A 1 67 ? -3.701 0.555 7.648 1.00 96.00 67 VAL A O 1
ATOM 501 N N . SER A 1 68 ? -2.409 0.443 9.510 1.00 84.19 68 SER A N 1
ATOM 502 C CA . SER A 1 68 ? -1.497 -0.650 9.168 1.00 84.19 68 SER A CA 1
ATOM 503 C C . SER A 1 68 ? -0.562 -0.442 7.971 1.00 84.19 68 SER A C 1
ATOM 505 O O . SER A 1 68 ? -0.940 -0.523 6.811 1.00 84.19 68 SER A O 1
ATOM 507 N N . GLN A 1 69 ? 0.726 -0.307 8.265 1.00 79.44 69 GLN A N 1
ATOM 508 C CA . GLN A 1 69 ? 1.842 -0.356 7.320 1.00 79.44 69 GLN A CA 1
ATOM 509 C C . GLN A 1 69 ? 2.686 -1.627 7.492 1.00 79.44 69 GLN A C 1
ATOM 511 O O . GLN A 1 69 ? 3.363 -2.043 6.548 1.00 79.44 69 GLN A O 1
ATOM 516 N N . TYR A 1 70 ? 2.652 -2.256 8.674 1.00 83.12 70 TYR A N 1
ATOM 517 C CA . TYR A 1 70 ? 3.590 -3.321 9.048 1.00 83.12 70 TYR A CA 1
ATOM 518 C C . TYR A 1 70 ? 2.949 -4.699 9.294 1.00 83.12 70 TYR A C 1
ATOM 520 O O . TYR A 1 70 ? 3.644 -5.641 9.677 1.00 83.12 70 TYR A O 1
ATOM 528 N N . GLY A 1 71 ? 1.652 -4.862 9.035 1.00 90.00 71 GLY A N 1
ATOM 529 C CA . GLY A 1 71 ? 0.933 -6.121 9.230 1.00 90.00 71 GLY A CA 1
ATOM 530 C C . GLY A 1 71 ? -0.209 -6.317 8.241 1.00 90.00 71 GLY A C 1
ATOM 531 O O . GLY A 1 71 ? -0.305 -5.630 7.227 1.00 90.00 71 GLY A O 1
ATOM 532 N N . GLU A 1 72 ? -1.065 -7.299 8.521 1.00 96.00 72 GLU A N 1
ATOM 533 C CA . GLU A 1 72 ? -2.343 -7.458 7.828 1.00 96.00 72 GLU A CA 1
ATOM 534 C C . GLU A 1 72 ? -3.477 -7.195 8.827 1.00 96.00 72 GLU A C 1
ATOM 536 O O . GLU A 1 72 ? -3.803 -8.088 9.610 1.00 96.00 72 GLU A O 1
ATOM 541 N N . PRO A 1 73 ? -4.094 -6.000 8.831 1.00 96.69 73 PRO A N 1
ATOM 542 C CA . PRO A 1 73 ? -5.036 -5.614 9.880 1.00 96.69 73 PRO A CA 1
ATOM 543 C C . PRO A 1 73 ? -6.282 -6.503 9.895 1.00 96.69 73 PRO A C 1
ATOM 545 O O . PRO A 1 73 ? -6.833 -6.788 10.958 1.00 96.69 73 PRO A O 1
ATOM 548 N N . THR A 1 74 ? -6.705 -7.018 8.736 1.00 97.56 74 THR A N 1
ATOM 549 C CA . THR A 1 74 ? -7.933 -7.819 8.636 1.00 97.56 74 THR A CA 1
ATOM 550 C C . THR A 1 74 ? -7.825 -9.176 9.337 1.00 97.56 74 THR A C 1
ATOM 552 O O . THR A 1 74 ? -8.852 -9.805 9.589 1.0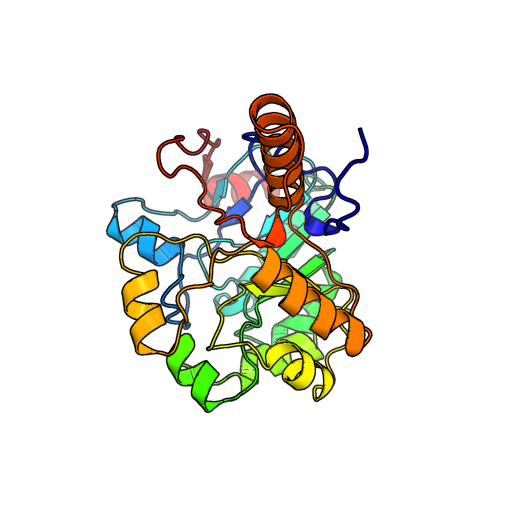0 97.56 74 THR A O 1
ATOM 555 N N . VAL A 1 75 ? -6.625 -9.635 9.734 1.00 96.69 75 VAL A N 1
ATOM 556 C CA . VAL A 1 75 ? -6.490 -10.860 10.549 1.00 96.69 75 VAL A CA 1
ATOM 557 C C . VAL A 1 75 ? -7.133 -10.738 11.929 1.00 96.69 75 VAL A C 1
ATOM 559 O O . VAL A 1 75 ? -7.519 -11.761 12.492 1.00 96.69 75 VAL A O 1
ATOM 562 N N . LEU A 1 76 ? -7.283 -9.513 12.444 1.00 96.25 76 LEU A N 1
ATOM 563 C CA . LEU A 1 76 ? -7.909 -9.236 13.740 1.00 96.25 76 LEU A CA 1
ATOM 564 C C . LEU A 1 76 ? -9.428 -9.475 13.721 1.00 96.25 76 LEU A C 1
ATOM 566 O O . LEU A 1 76 ? -10.060 -9.606 14.767 1.00 96.25 76 LEU A O 1
ATOM 570 N N . GLY A 1 77 ? -10.042 -9.594 12.540 1.00 96.56 77 GLY A N 1
ATOM 571 C CA . GLY A 1 77 ? -11.470 -9.866 12.444 1.00 96.56 77 GLY A CA 1
ATOM 572 C C . GLY A 1 77 ? -12.298 -8.711 13.005 1.00 96.56 77 GLY A C 1
ATOM 573 O O . GLY A 1 77 ? -12.144 -7.567 12.588 1.00 96.56 77 GLY A O 1
ATOM 574 N N . ARG A 1 78 ? -13.188 -9.025 13.952 1.00 95.81 78 ARG A N 1
ATOM 575 C CA . ARG A 1 78 ? -14.112 -8.048 14.539 1.00 95.81 78 ARG A CA 1
ATOM 576 C C . ARG A 1 78 ? -13.402 -6.965 15.354 1.00 95.81 78 ARG A C 1
ATOM 578 O O . ARG A 1 78 ? -13.840 -5.826 15.316 1.00 95.81 78 ARG A O 1
ATOM 585 N N . GLU A 1 79 ? -12.284 -7.295 15.994 1.00 95.31 79 GLU A N 1
ATOM 586 C CA . GLU A 1 79 ? -11.506 -6.339 16.790 1.00 95.31 79 GLU A CA 1
ATOM 587 C C . GLU A 1 79 ? -11.029 -5.142 15.952 1.00 95.31 79 GLU A C 1
ATOM 589 O O . GLU A 1 79 ? -11.043 -4.015 16.435 1.00 95.31 79 GLU A O 1
ATOM 594 N N . LEU A 1 80 ? -10.690 -5.353 14.671 1.00 96.94 80 LEU A N 1
ATOM 595 C CA . LEU A 1 80 ? -10.366 -4.252 13.756 1.00 96.94 80 LEU A CA 1
ATOM 596 C C . LEU A 1 80 ? -11.541 -3.277 13.616 1.00 96.94 80 LEU A C 1
ATOM 598 O O . LEU A 1 80 ? -11.337 -2.071 13.677 1.00 96.9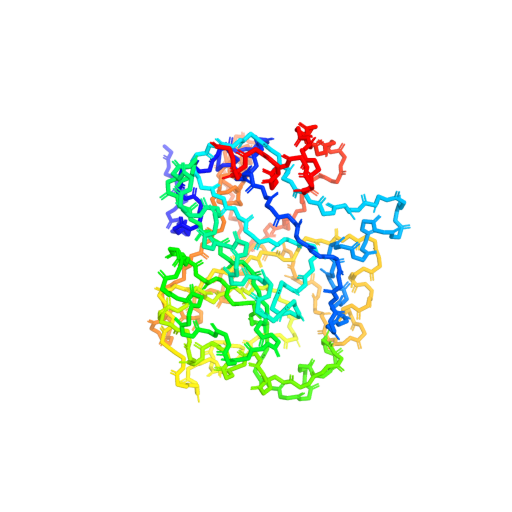4 80 LEU A O 1
ATOM 602 N N . ILE A 1 81 ? -12.755 -3.798 13.421 1.00 97.62 81 ILE A N 1
ATOM 603 C CA . ILE A 1 81 ? -13.968 -2.983 13.269 1.00 97.62 81 ILE A CA 1
ATOM 604 C C . ILE A 1 81 ? -14.198 -2.157 14.529 1.00 97.62 81 ILE A C 1
ATOM 606 O O . ILE A 1 81 ? -14.324 -0.942 14.435 1.00 97.62 81 ILE A O 1
ATOM 610 N N . ASP A 1 82 ? -14.177 -2.810 15.691 1.00 95.06 82 ASP A N 1
ATOM 611 C CA . ASP A 1 82 ? -14.474 -2.160 16.966 1.00 95.06 82 ASP A CA 1
ATOM 612 C C . ASP A 1 82 ? -13.463 -1.032 17.258 1.00 95.06 82 ASP A C 1
ATOM 614 O O . ASP A 1 82 ? -13.843 0.059 17.676 1.00 95.06 82 ASP A O 1
ATOM 618 N N . VAL A 1 83 ? -12.171 -1.250 16.970 1.00 94.75 83 VAL A N 1
ATOM 619 C CA . VAL A 1 83 ? -11.142 -0.210 17.131 1.00 94.75 83 VAL A CA 1
ATOM 620 C C . VAL A 1 83 ? -11.346 0.955 16.167 1.00 94.75 83 VAL A C 1
ATOM 622 O O . VAL A 1 83 ? -11.212 2.106 16.576 1.00 94.75 83 VAL A O 1
ATOM 625 N N . LEU A 1 84 ? -11.669 0.693 14.900 1.00 96.19 84 LEU A N 1
ATOM 626 C CA . LEU A 1 84 ? -11.871 1.763 13.923 1.00 96.19 84 LEU A CA 1
ATOM 627 C C . LEU A 1 84 ? -13.143 2.573 14.190 1.00 96.19 84 LEU A C 1
ATOM 629 O O . LEU A 1 84 ? -13.123 3.785 13.987 1.00 96.19 84 LEU A O 1
ATOM 633 N N . GLU A 1 85 ? -14.212 1.942 14.681 1.00 95.50 85 GLU A N 1
ATOM 634 C CA . GLU A 1 85 ? -15.419 2.644 15.135 1.00 95.50 85 GLU A CA 1
ATOM 635 C C . GLU A 1 85 ? -15.088 3.575 16.312 1.00 95.50 85 GLU A C 1
ATOM 637 O O . GLU A 1 85 ? -15.375 4.767 16.226 1.00 95.50 85 GLU A O 1
ATOM 642 N N . MET A 1 86 ? -14.366 3.093 17.334 1.00 93.25 86 MET A N 1
ATOM 643 C CA . MET A 1 86 ? -13.915 3.940 18.451 1.00 93.25 86 MET A CA 1
ATOM 644 C C . MET A 1 86 ? -13.044 5.111 17.979 1.00 93.25 86 MET A C 1
ATOM 646 O O . MET A 1 86 ? -13.247 6.247 18.396 1.00 93.25 86 MET A O 1
ATOM 650 N N . VAL A 1 87 ? -12.080 4.860 17.085 1.00 93.06 87 VAL A N 1
ATOM 651 C CA . VAL A 1 87 ? -11.228 5.923 16.528 1.00 93.06 87 VAL A CA 1
ATOM 652 C C . VAL A 1 87 ? -12.070 6.958 15.782 1.00 93.06 87 VAL A C 1
ATOM 654 O O . VAL A 1 87 ? -11.863 8.156 15.976 1.00 93.06 87 VAL A O 1
ATOM 657 N N . ARG A 1 88 ? -13.038 6.527 14.967 1.00 92.88 88 ARG A N 1
ATOM 658 C CA . ARG A 1 88 ? -13.929 7.426 14.223 1.00 92.88 88 ARG A CA 1
ATOM 659 C C . ARG A 1 88 ? -14.792 8.276 15.159 1.00 92.88 88 ARG A C 1
ATOM 661 O O . ARG A 1 88 ? -14.934 9.471 14.916 1.00 92.88 88 ARG A O 1
ATOM 668 N N . GLU A 1 89 ? -15.323 7.690 16.231 1.00 92.06 89 GLU A N 1
ATOM 669 C CA . GLU A 1 89 ? -16.168 8.381 17.217 1.00 92.06 89 GLU A CA 1
ATOM 670 C C . GLU A 1 89 ? -15.443 9.519 17.944 1.00 92.06 89 GLU A C 1
ATOM 672 O O . GLU A 1 89 ? -16.076 10.496 18.344 1.00 92.06 89 GLU A O 1
ATOM 677 N N . THR A 1 90 ? -14.117 9.445 18.067 1.00 89.19 90 THR A N 1
ATOM 678 C CA . THR A 1 90 ? -13.340 10.487 18.756 1.00 89.19 90 THR A CA 1
ATOM 679 C C . THR A 1 90 ? -13.265 11.808 17.996 1.00 89.19 90 THR A C 1
ATOM 681 O O . THR A 1 90 ? -12.982 12.845 18.594 1.00 89.19 90 THR A O 1
ATOM 684 N N . GLY A 1 91 ? -13.468 11.784 16.674 1.00 88.44 91 GLY A N 1
ATOM 685 C CA . GLY A 1 91 ? -13.297 12.956 15.814 1.00 88.44 91 GLY A CA 1
ATOM 686 C C . GLY A 1 91 ? -11.866 13.508 15.769 1.00 88.44 91 GLY A C 1
ATOM 687 O O . GLY A 1 91 ?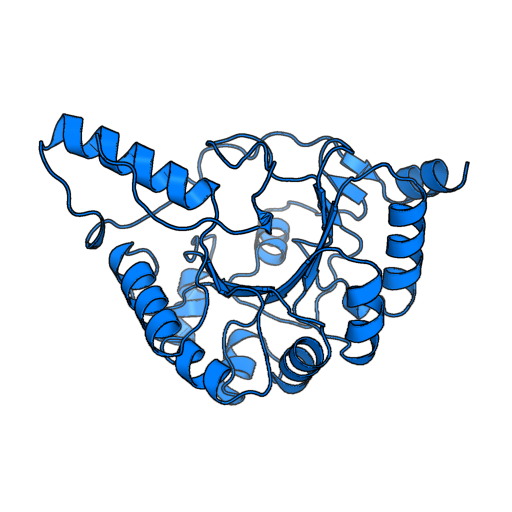 -11.674 14.630 15.311 1.00 88.44 91 GLY A O 1
ATOM 688 N N . LEU A 1 92 ? -10.862 12.754 16.241 1.00 88.50 92 LEU A N 1
ATOM 689 C CA . LEU A 1 92 ? -9.456 13.186 16.259 1.00 88.50 92 LEU A CA 1
ATOM 690 C C . LEU A 1 92 ? -8.824 13.266 14.863 1.00 88.50 92 LEU A C 1
ATOM 692 O O . LEU A 1 92 ? -7.843 13.981 14.669 1.00 88.50 92 LEU A O 1
ATOM 696 N N . PHE A 1 93 ? -9.363 12.511 13.907 1.00 92.88 93 PHE A N 1
ATOM 697 C CA . PHE A 1 93 ? -8.860 12.438 12.542 1.00 92.88 93 PHE A CA 1
ATOM 698 C C . PHE A 1 93 ? -9.953 12.839 11.561 1.00 92.88 93 PHE A C 1
ATOM 700 O O . PHE A 1 93 ? -11.081 12.350 11.643 1.00 92.88 93 PHE A O 1
ATOM 707 N N . ASP A 1 94 ? -9.588 13.676 10.594 1.00 93.38 94 ASP A N 1
ATOM 708 C CA . ASP A 1 94 ? -10.478 14.113 9.518 1.00 93.38 94 ASP A CA 1
ATOM 709 C C . ASP A 1 94 ? -10.760 12.974 8.530 1.00 93.38 94 ASP A C 1
ATOM 711 O O . ASP A 1 94 ? -11.805 12.943 7.882 1.00 93.38 94 ASP A O 1
ATOM 715 N N . ARG A 1 95 ? -9.801 12.046 8.401 1.00 95.38 95 ARG A N 1
ATOM 716 C CA . ARG A 1 95 ? -9.828 10.942 7.440 1.00 95.38 95 ARG A CA 1
ATOM 717 C C . ARG A 1 95 ? -9.179 9.683 8.014 1.00 95.38 95 ARG A C 1
ATOM 719 O O . ARG A 1 95 ? -8.172 9.777 8.715 1.00 95.38 95 ARG A O 1
ATOM 726 N N . ILE A 1 96 ? -9.718 8.510 7.698 1.00 97.19 96 ILE A N 1
ATOM 727 C CA . ILE A 1 96 ? -9.160 7.198 8.039 1.00 97.19 96 ILE A CA 1
ATOM 728 C C . ILE A 1 96 ? -8.926 6.401 6.752 1.00 97.19 96 ILE A C 1
ATOM 730 O O . ILE A 1 96 ? -9.873 5.998 6.075 1.00 97.19 96 ILE A O 1
ATOM 734 N N . ASP A 1 97 ? -7.658 6.108 6.476 1.00 97.50 97 ASP A N 1
ATOM 735 C CA . ASP A 1 97 ? -7.211 5.312 5.337 1.00 97.50 97 ASP A CA 1
ATOM 736 C C . ASP A 1 97 ? -6.763 3.929 5.814 1.00 97.50 97 ASP A C 1
ATOM 738 O O . ASP A 1 97 ? -5.771 3.799 6.533 1.00 97.50 97 ASP A O 1
ATOM 742 N N . LEU A 1 98 ? -7.444 2.871 5.388 1.00 98.12 98 LEU A N 1
ATOM 743 C CA . LEU A 1 98 ? -7.031 1.498 5.667 1.00 98.12 98 LEU A CA 1
ATOM 744 C C . LEU A 1 98 ? -6.102 0.979 4.574 1.00 98.12 98 LEU A C 1
ATOM 746 O O . LEU A 1 98 ? -6.483 0.962 3.408 1.00 98.12 98 LEU A O 1
ATOM 750 N N . GLN A 1 99 ? -4.935 0.450 4.940 1.00 97.31 99 GLN A N 1
ATOM 751 C CA . GLN A 1 99 ? -4.092 -0.315 4.022 1.00 97.31 99 GLN A CA 1
ATOM 752 C C . GLN A 1 99 ? -4.140 -1.806 4.369 1.00 97.31 99 GLN A C 1
ATOM 754 O O . GLN A 1 99 ? -3.924 -2.218 5.506 1.00 97.31 99 GLN A O 1
ATOM 759 N N . THR A 1 100 ? -4.443 -2.648 3.381 1.00 97.62 100 THR A N 1
ATOM 760 C CA . THR A 1 100 ? -4.645 -4.089 3.599 1.00 97.62 100 THR A CA 1
ATOM 761 C C . THR A 1 100 ? -4.362 -4.902 2.332 1.00 97.62 100 THR A C 1
ATOM 763 O O . THR A 1 100 ? -4.315 -4.362 1.229 1.00 97.62 100 THR A O 1
ATOM 766 N N . ARG A 1 101 ? -4.163 -6.219 2.459 1.00 95.88 101 ARG A N 1
ATOM 767 C CA . ARG A 1 101 ? -4.252 -7.208 1.367 1.00 95.88 101 ARG A CA 1
ATOM 768 C C . ARG A 1 101 ? -5.551 -8.019 1.427 1.00 95.88 101 ARG A C 1
ATOM 770 O O . ARG A 1 101 ? -5.712 -8.965 0.660 1.00 95.88 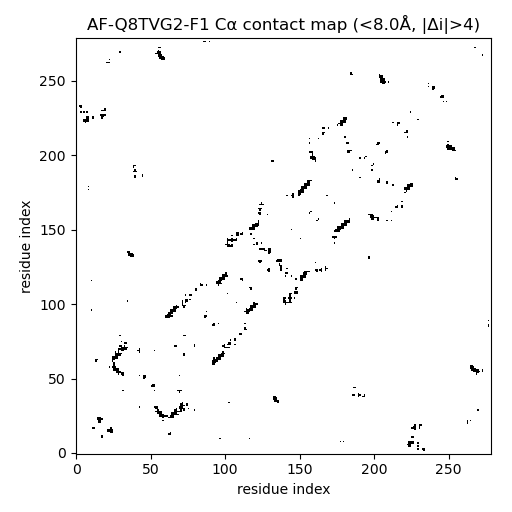101 ARG A O 1
ATOM 777 N N . GLY A 1 102 ? -6.469 -7.703 2.338 1.00 96.50 102 GLY A N 1
ATOM 778 C CA . GLY A 1 102 ? -7.823 -8.247 2.349 1.00 96.50 102 GLY A CA 1
ATOM 779 C C . GLY A 1 102 ? -7.924 -9.718 2.754 1.00 96.50 102 GLY A C 1
ATOM 780 O O . GLY A 1 102 ? -8.644 -10.495 2.132 1.00 96.50 102 GLY A O 1
ATOM 781 N N . TYR A 1 103 ? -7.198 -10.147 3.791 1.00 96.56 103 TYR A N 1
ATOM 782 C CA . TYR A 1 103 ? -7.211 -11.552 4.226 1.00 96.56 103 TYR A CA 1
ATOM 783 C C . TYR A 1 103 ? -8.584 -12.045 4.722 1.00 96.56 103 TYR A C 1
ATOM 785 O O . TYR A 1 103 ? -8.849 -13.253 4.690 1.00 96.56 103 TYR A O 1
ATOM 793 N N . ARG A 1 104 ? -9.459 -11.137 5.171 1.00 97.31 104 ARG A N 1
ATOM 794 C CA . ARG A 1 104 ? -10.840 -11.423 5.597 1.00 97.31 104 ARG A CA 1
ATOM 795 C C . ARG A 1 104 ? -11.856 -10.661 4.735 1.00 97.31 104 ARG A C 1
ATOM 797 O O . ARG A 1 104 ? -12.253 -9.557 5.101 1.00 97.31 104 ARG A O 1
ATOM 804 N N . PRO A 1 105 ? -12.287 -11.239 3.595 1.00 97.81 105 PRO A N 1
ATOM 805 C CA . PRO A 1 105 ? -13.217 -10.600 2.654 1.00 97.81 105 PRO A CA 1
ATOM 806 C C . PRO A 1 105 ? -14.583 -10.254 3.244 1.00 97.81 105 PRO A C 1
ATOM 808 O O . PRO A 1 105 ? -15.280 -9.399 2.711 1.00 97.81 105 PRO A O 1
ATOM 811 N N . ASP A 1 106 ? -14.973 -10.931 4.325 1.00 98.06 106 ASP A N 1
ATOM 812 C CA . ASP A 1 106 ? -16.217 -10.695 5.057 1.00 98.06 106 ASP A CA 1
ATOM 813 C C . ASP A 1 106 ? -16.268 -9.320 5.738 1.00 98.06 106 ASP A C 1
ATOM 815 O O . ASP A 1 106 ? -17.354 -8.823 6.016 1.00 98.06 106 ASP A O 1
ATOM 819 N N . LEU A 1 107 ? -15.113 -8.693 5.978 1.00 98.38 107 LEU A N 1
ATOM 820 C CA . LEU A 1 107 ? -15.038 -7.384 6.627 1.00 98.38 107 LEU A CA 1
ATOM 821 C C . LEU A 1 107 ? -15.191 -6.212 5.652 1.00 98.38 107 LEU A C 1
ATOM 823 O O . LEU A 1 107 ? -15.482 -5.107 6.099 1.00 98.38 107 LEU A O 1
ATOM 827 N N . ALA A 1 108 ? -14.988 -6.434 4.348 1.00 98.50 108 ALA A N 1
ATOM 828 C CA . ALA A 1 108 ? -14.876 -5.361 3.359 1.00 98.50 108 ALA A CA 1
ATOM 829 C C . ALA A 1 108 ? -16.071 -4.384 3.360 1.00 98.50 108 ALA A C 1
ATOM 831 O O . ALA A 1 108 ? -15.810 -3.189 3.485 1.00 98.50 108 ALA A O 1
ATOM 832 N N . PRO A 1 109 ? -17.349 -4.831 3.365 1.00 98.25 109 PRO A N 1
ATOM 833 C CA . PRO A 1 109 ? -18.477 -3.897 3.353 1.00 98.25 109 PRO A CA 1
ATOM 834 C C . PRO A 1 109 ? -18.491 -2.968 4.570 1.00 98.25 109 PRO A C 1
ATOM 836 O O . PRO A 1 109 ? -18.671 -1.763 4.441 1.00 98.25 109 PRO A O 1
ATOM 839 N N . LYS A 1 110 ? -18.227 -3.518 5.761 1.00 98.31 110 LYS A N 1
ATOM 840 C CA . LYS A 1 110 ? -18.219 -2.733 6.999 1.00 98.31 110 LYS A CA 1
ATOM 841 C C . LYS A 1 110 ? -17.016 -1.792 7.069 1.00 98.31 110 LYS A C 1
ATOM 843 O O . LYS A 1 110 ? -17.141 -0.678 7.561 1.00 98.31 110 LYS A O 1
ATOM 848 N N . LEU A 1 111 ? -15.860 -2.217 6.561 1.00 98.31 111 LEU A N 1
ATOM 849 C CA . LEU A 1 111 ? -14.676 -1.360 6.470 1.00 98.31 111 LEU A CA 1
ATOM 850 C C . LEU A 1 111 ? -14.894 -0.194 5.499 1.00 98.31 111 LEU A C 1
ATOM 852 O O . LEU A 1 111 ? -14.445 0.905 5.800 1.00 98.31 111 LEU A O 1
ATOM 856 N N . SER A 1 112 ? -15.630 -0.399 4.402 1.00 98.06 112 SER A N 1
ATOM 857 C CA . SER A 1 112 ? -16.033 0.679 3.488 1.00 98.06 112 SER A CA 1
ATOM 858 C C . SER A 1 112 ? -16.975 1.706 4.124 1.00 98.06 112 SER A C 1
ATOM 860 O O . SER A 1 112 ? -16.964 2.859 3.718 1.00 98.06 112 SER A O 1
ATOM 862 N N . GLU A 1 113 ? -17.775 1.328 5.126 1.00 97.62 113 GLU A N 1
ATOM 863 C CA . GLU A 1 113 ? -18.604 2.290 5.872 1.00 97.62 113 GLU A CA 1
ATOM 864 C C . GLU A 1 113 ? -17.778 3.148 6.841 1.00 97.62 113 GLU A C 1
ATOM 866 O O . GLU A 1 113 ? -18.127 4.295 7.116 1.00 97.62 113 GLU A O 1
ATOM 871 N N . ILE A 1 114 ? -16.715 2.573 7.415 1.00 97.50 114 ILE A N 1
ATOM 872 C CA . ILE A 1 114 ? -15.945 3.210 8.490 1.00 97.50 114 ILE A CA 1
ATOM 873 C C . ILE A 1 114 ? -14.797 4.044 7.932 1.00 97.50 114 ILE A C 1
ATOM 875 O O . ILE A 1 114 ? -14.577 5.155 8.409 1.00 97.50 114 ILE A O 1
ATOM 879 N N . CYS A 1 115 ? -14.052 3.515 6.962 1.00 97.75 115 CYS A N 1
ATOM 880 C CA . CYS A 1 115 ? -12.871 4.151 6.389 1.00 97.75 115 CYS A CA 1
ATOM 881 C C . CYS A 1 115 ? -13.249 5.043 5.207 1.00 97.75 115 CYS A C 1
ATOM 883 O O . CYS A 1 115 ? -14.091 4.682 4.394 1.00 97.75 115 CYS A O 1
ATOM 885 N N . ASP A 1 116 ? -12.573 6.180 5.075 1.00 97.75 116 ASP A N 1
ATOM 886 C CA . ASP A 1 116 ? -12.763 7.081 3.933 1.00 97.75 116 ASP A CA 1
ATOM 887 C C . ASP A 1 116 ? -12.054 6.559 2.681 1.00 97.75 116 ASP A C 1
ATOM 889 O O . ASP A 1 116 ? -12.508 6.788 1.561 1.00 97.75 116 ASP A O 1
ATOM 893 N N . LEU A 1 117 ? -10.939 5.844 2.869 1.00 97.62 117 LEU A N 1
ATOM 894 C CA . LEU A 1 117 ? -10.231 5.133 1.812 1.00 97.62 117 LEU A CA 1
ATOM 895 C C . LEU A 1 117 ? -9.864 3.726 2.278 1.00 97.62 117 LEU A C 1
ATOM 897 O O . LEU A 1 117 ? -9.304 3.529 3.356 1.00 97.62 117 LEU A O 1
ATOM 901 N N . VAL A 1 118 ? -10.110 2.738 1.420 1.00 98.44 118 VAL A N 1
ATOM 902 C CA . VAL A 1 118 ? -9.612 1.371 1.599 1.00 98.44 118 VAL A CA 1
ATOM 903 C C . VAL A 1 118 ? -8.638 1.065 0.467 1.00 98.44 118 VAL A C 1
ATOM 905 O O . VAL A 1 118 ? -9.022 0.896 -0.690 1.00 98.44 118 VAL A O 1
ATOM 908 N N . MET A 1 119 ? -7.355 1.017 0.810 1.00 98.31 119 MET A N 1
ATOM 909 C CA . MET A 1 119 ? -6.259 0.698 -0.094 1.00 98.31 119 MET A CA 1
ATOM 910 C C . MET A 1 119 ? -5.968 -0.803 -0.061 1.00 98.31 119 MET A C 1
ATOM 912 O O . MET A 1 119 ? -5.365 -1.320 0.887 1.00 98.31 119 MET A O 1
ATOM 916 N N . VAL A 1 120 ? -6.356 -1.509 -1.120 1.00 98.50 120 VAL A N 1
ATOM 917 C CA . VAL A 1 120 ? -6.125 -2.949 -1.262 1.00 98.50 120 VAL A CA 1
ATOM 918 C C . VAL A 1 120 ? -4.856 -3.177 -2.072 1.00 98.50 120 VAL A C 1
ATOM 920 O O . VAL A 1 120 ? -4.750 -2.763 -3.223 1.00 98.50 120 VAL A O 1
ATOM 923 N N . SER A 1 121 ? -3.870 -3.832 -1.464 1.00 97.62 121 SER A N 1
ATOM 924 C CA . SER A 1 121 ? -2.591 -4.115 -2.113 1.00 97.62 121 SER A CA 1
ATOM 925 C C . SER A 1 121 ? -2.710 -5.352 -3.004 1.00 97.62 121 SER A C 1
ATOM 927 O O . SER A 1 121 ? -2.766 -6.475 -2.494 1.00 97.62 121 SER A O 1
ATOM 929 N N . ILE A 1 122 ? -2.726 -5.141 -4.320 1.00 98.06 122 ILE A N 1
ATOM 930 C CA . ILE A 1 122 ? -2.784 -6.192 -5.340 1.00 98.06 122 ILE A CA 1
ATOM 931 C C . ILE A 1 122 ? -1.569 -6.034 -6.244 1.00 98.06 122 ILE A C 1
ATOM 933 O O . ILE A 1 122 ? -1.473 -5.091 -7.026 1.00 98.06 122 ILE A O 1
ATOM 937 N N . ASP A 1 123 ? -0.630 -6.968 -6.130 1.00 96.88 123 ASP A N 1
ATOM 938 C CA . ASP A 1 123 ? 0.571 -6.960 -6.963 1.00 96.88 123 ASP A CA 1
ATOM 939 C C . ASP A 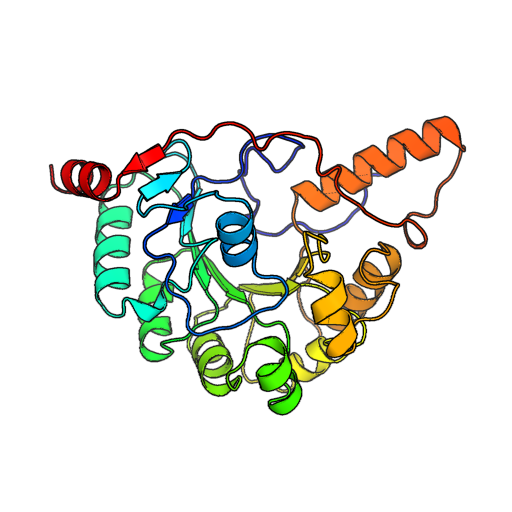1 123 ? 0.425 -7.879 -8.175 1.00 96.88 123 ASP A C 1
ATOM 941 O O . ASP A 1 123 ? 1.057 -7.619 -9.185 1.00 96.88 123 ASP A O 1
ATOM 945 N N . VAL A 1 124 ? -0.396 -8.931 -8.094 1.00 97.00 124 VAL A N 1
ATOM 946 C CA . VAL A 1 124 ? -0.616 -9.927 -9.155 1.00 97.00 124 VAL A CA 1
ATOM 947 C C . VAL A 1 124 ? -2.004 -10.555 -9.008 1.00 97.00 124 VAL A C 1
ATOM 949 O O . VAL A 1 124 ? -2.482 -10.730 -7.886 1.00 97.00 124 VAL A O 1
ATOM 952 N N . THR A 1 125 ? -2.636 -10.931 -10.120 1.00 97.12 125 THR A N 1
ATOM 953 C CA . THR A 1 125 ? -3.925 -11.652 -10.132 1.00 97.12 125 THR A CA 1
ATOM 954 C C . THR A 1 125 ? -3.768 -13.128 -10.504 1.00 97.12 125 THR A C 1
ATOM 956 O O . THR A 1 125 ? -4.579 -13.949 -10.074 1.00 97.12 125 THR A O 1
ATOM 959 N N . ASP A 1 126 ? -2.697 -13.490 -11.223 1.00 96.56 126 ASP A N 1
ATOM 960 C CA . ASP A 1 126 ? -2.378 -14.880 -11.555 1.00 96.56 126 ASP A CA 1
ATOM 961 C C . ASP A 1 126 ? -2.153 -15.717 -10.277 1.00 96.56 126 ASP A C 1
ATOM 963 O O . ASP A 1 126 ? -1.275 -15.389 -9.466 1.00 96.56 126 ASP A O 1
ATOM 967 N N . PRO A 1 127 ? -2.899 -16.819 -10.071 1.00 97.00 127 PRO A N 1
ATOM 968 C CA . PRO A 1 127 ? -2.805 -17.602 -8.844 1.00 97.00 127 PRO A CA 1
ATOM 969 C C . PRO A 1 127 ? -1.431 -18.217 -8.573 1.00 97.00 127 PRO A C 1
ATOM 971 O O . PRO A 1 127 ? -1.035 -18.345 -7.411 1.00 97.00 127 PRO A O 1
ATOM 974 N N . ASP A 1 128 ? -0.693 -18.610 -9.608 1.00 96.38 128 ASP A N 1
ATOM 975 C CA . ASP A 1 128 ? 0.603 -19.260 -9.447 1.00 96.38 128 ASP A CA 1
ATOM 976 C C . ASP A 1 128 ? 1.696 -18.240 -9.141 1.00 96.38 128 ASP A C 1
ATOM 978 O O . ASP A 1 128 ? 2.531 -18.473 -8.259 1.00 96.38 128 ASP A O 1
ATOM 982 N N . VAL A 1 129 ? 1.674 -17.084 -9.808 1.00 96.25 129 VAL A N 1
ATOM 983 C CA . VAL A 1 129 ? 2.545 -15.953 -9.480 1.00 96.25 129 VAL A CA 1
ATOM 984 C C . VAL A 1 129 ? 2.232 -15.448 -8.070 1.00 96.25 129 VAL A C 1
ATOM 986 O O . VAL A 1 129 ? 3.157 -15.282 -7.273 1.00 96.25 129 VAL A O 1
ATOM 989 N N . HIS A 1 130 ? 0.954 -15.303 -7.705 1.00 96.62 130 HIS A N 1
ATOM 990 C CA . HIS A 1 130 ? 0.536 -14.860 -6.373 1.00 96.62 130 HIS A CA 1
ATOM 991 C C . HIS A 1 130 ? 1.040 -15.800 -5.273 1.00 96.62 130 HIS A C 1
ATOM 993 O O . HIS A 1 130 ? 1.594 -15.343 -4.271 1.00 96.62 130 HIS A O 1
ATOM 999 N N . ARG A 1 131 ? 0.948 -17.125 -5.463 1.00 96.56 131 ARG A N 1
ATOM 1000 C CA . ARG A 1 131 ? 1.503 -18.101 -4.507 1.00 96.56 131 ARG A CA 1
ATOM 1001 C C . ARG A 1 131 ? 3.018 -18.000 -4.384 1.00 96.56 131 ARG A C 1
ATOM 1003 O O . ARG A 1 131 ? 3.529 -18.079 -3.268 1.00 96.56 131 ARG A O 1
ATOM 1010 N N . ARG A 1 132 ? 3.743 -17.796 -5.488 1.00 95.56 132 ARG A N 1
ATOM 1011 C CA . ARG A 1 132 ? 5.204 -17.600 -5.448 1.00 95.56 132 ARG A CA 1
ATOM 1012 C C . ARG A 1 132 ? 5.592 -16.303 -4.737 1.00 95.56 132 ARG A C 1
ATOM 1014 O O . ARG A 1 132 ? 6.549 -16.306 -3.966 1.00 95.56 132 ARG A O 1
ATOM 1021 N N . LEU A 1 133 ? 4.857 -15.218 -4.981 1.00 95.69 133 LEU A N 1
ATOM 1022 C CA . LEU A 1 133 ? 5.158 -13.892 -4.443 1.00 95.69 133 LEU A CA 1
ATOM 1023 C C . LEU A 1 133 ? 4.713 -13.732 -2.982 1.00 95.69 133 LEU A C 1
ATOM 1025 O O . LEU A 1 133 ? 5.424 -13.126 -2.186 1.00 95.69 133 LEU A O 1
ATOM 1029 N N . HIS A 1 134 ? 3.560 -14.282 -2.609 1.00 95.19 134 HIS A N 1
ATOM 1030 C CA . HIS A 1 134 ? 2.927 -14.022 -1.315 1.00 95.19 134 HIS A CA 1
ATOM 1031 C C . HIS A 1 134 ? 2.755 -15.264 -0.434 1.00 95.19 134 HIS A C 1
ATOM 1033 O O . HIS A 1 134 ? 2.436 -15.129 0.746 1.00 95.19 134 HIS A O 1
ATOM 1039 N N . GLY A 1 135 ? 2.987 -16.470 -0.956 1.00 95.62 135 GLY A N 1
ATOM 1040 C CA . GLY A 1 135 ? 2.875 -17.728 -0.207 1.00 95.62 135 GLY A CA 1
ATOM 1041 C C . GLY A 1 135 ? 1.448 -18.254 -0.021 1.00 95.62 135 GLY A C 1
ATOM 1042 O O . GLY A 1 135 ? 1.272 -19.303 0.595 1.00 95.62 135 GLY A O 1
ATOM 1043 N N . VAL A 1 136 ? 0.443 -17.552 -0.546 1.00 95.25 136 VAL A N 1
ATOM 1044 C CA . VAL A 1 136 ? -0.986 -17.913 -0.518 1.00 95.25 136 VAL A CA 1
ATOM 1045 C C . VAL A 1 136 ? -1.617 -17.594 -1.877 1.00 95.25 136 VAL A C 1
ATOM 1047 O O . VAL A 1 136 ? -0.980 -16.931 -2.691 1.00 95.25 136 VAL A O 1
ATOM 1050 N N . GLY A 1 137 ? -2.828 -18.077 -2.158 1.00 96.38 137 GLY A N 1
ATOM 1051 C CA . GLY A 1 137 ? -3.554 -17.726 -3.386 1.00 96.38 137 GLY A CA 1
ATOM 1052 C C . GLY A 1 137 ? -4.232 -16.344 -3.319 1.00 96.38 137 GLY A C 1
ATOM 1053 O O . GLY A 1 137 ? -4.339 -15.775 -2.227 1.00 96.38 137 GLY A O 1
ATOM 1054 N N . PRO A 1 138 ? -4.658 -15.790 -4.470 1.00 97.12 138 PRO A N 1
ATOM 1055 C CA . PRO A 1 138 ? -5.225 -14.443 -4.577 1.00 97.12 138 PRO A CA 1
ATOM 1056 C C . PRO A 1 138 ? -6.700 -14.373 -4.158 1.00 97.12 138 PRO A C 1
ATOM 1058 O O . PRO A 1 138 ? -7.259 -13.288 -4.036 1.00 97.12 138 PRO A O 1
ATOM 1061 N N . GLU A 1 139 ? -7.362 -15.511 -3.930 1.00 97.62 139 GLU A N 1
ATOM 1062 C CA . GLU A 1 139 ? -8.824 -15.615 -3.883 1.00 97.62 139 GLU A CA 1
ATOM 1063 C C . GLU A 1 139 ? -9.445 -14.745 -2.781 1.00 97.62 139 GLU A C 1
ATOM 1065 O O . GLU A 1 139 ? -10.546 -14.222 -2.941 1.00 97.62 139 GLU A O 1
ATOM 1070 N N . ARG A 1 140 ? -8.739 -14.578 -1.656 1.00 97.81 140 ARG A N 1
ATOM 1071 C CA . ARG A 1 140 ? -9.180 -13.709 -0.557 1.00 97.81 140 ARG A CA 1
ATOM 1072 C C . ARG A 1 140 ? -8.977 -12.239 -0.898 1.00 97.81 140 ARG A C 1
ATOM 1074 O O . ARG A 1 140 ? -9.925 -11.475 -0.797 1.00 97.81 140 ARG A O 1
ATOM 1081 N N . THR A 1 141 ? -7.789 -11.869 -1.365 1.00 98.12 141 THR A N 1
ATOM 1082 C CA . THR A 1 141 ? -7.463 -10.494 -1.761 1.00 98.12 141 THR A CA 1
ATOM 1083 C C . THR A 1 141 ? -8.419 -9.973 -2.830 1.00 98.12 141 THR A C 1
ATOM 1085 O O . THR A 1 141 ? -8.995 -8.902 -2.658 1.00 98.12 141 THR A O 1
ATOM 1088 N N . LEU A 1 142 ? -8.661 -10.758 -3.885 1.00 98.44 142 LEU A N 1
ATOM 1089 C CA . LEU A 1 142 ? -9.578 -10.373 -4.960 1.00 98.44 142 LEU A CA 1
ATOM 1090 C C . LEU A 1 142 ? -11.019 -10.271 -4.458 1.00 98.44 142 LEU A C 1
ATOM 1092 O O . LEU A 1 142 ? -11.692 -9.288 -4.740 1.00 98.44 142 LEU A O 1
ATOM 1096 N N . ARG A 1 143 ? -11.487 -11.231 -3.648 1.00 98.56 143 ARG A N 1
ATOM 1097 C CA . ARG A 1 143 ? -12.838 -11.167 -3.071 1.00 98.56 143 ARG A CA 1
ATOM 1098 C C . ARG A 1 143 ? -13.017 -9.970 -2.141 1.00 98.56 143 ARG A C 1
ATOM 1100 O O . ARG A 1 143 ? -14.084 -9.374 -2.124 1.00 98.56 143 ARG A O 1
ATOM 1107 N N . PHE A 1 144 ? -11.997 -9.635 -1.355 1.00 98.69 144 PHE A N 1
ATOM 1108 C CA . PHE A 1 144 ? -12.022 -8.451 -0.504 1.00 98.69 144 PHE A CA 1
ATOM 1109 C C . PHE A 1 144 ? -12.146 -7.189 -1.357 1.00 98.69 144 PHE A C 1
ATOM 1111 O O . PHE A 1 144 ? -13.015 -6.372 -1.079 1.00 98.69 144 PHE A O 1
ATOM 1118 N N . ALA A 1 145 ? -11.332 -7.061 -2.409 1.00 98.56 145 ALA A N 1
ATOM 1119 C CA . ALA A 1 145 ? -11.376 -5.922 -3.320 1.00 98.56 145 ALA A CA 1
ATOM 1120 C C . ALA A 1 145 ? -12.733 -5.783 -4.026 1.00 98.56 145 ALA A C 1
ATOM 1122 O O . ALA A 1 145 ? -13.275 -4.687 -4.046 1.00 98.56 145 ALA A O 1
ATOM 1123 N N . VAL A 1 146 ? -13.315 -6.883 -4.524 1.00 98.50 146 VAL A N 1
ATOM 1124 C CA . VAL A 1 146 ? -14.660 -6.890 -5.139 1.00 98.50 146 VAL A CA 1
ATOM 1125 C C . VAL A 1 146 ? -15.746 -6.447 -4.149 1.00 98.50 146 VAL A C 1
ATOM 1127 O O . VAL A 1 146 ? -16.675 -5.743 -4.520 1.00 98.50 146 VAL A O 1
ATOM 1130 N N . ASN A 1 147 ? -15.629 -6.836 -2.877 1.00 98.31 147 ASN A N 1
ATOM 1131 C CA . ASN A 1 147 ? -16.591 -6.480 -1.830 1.00 98.31 147 ASN A CA 1
ATOM 1132 C C . ASN A 1 147 ? -16.322 -5.112 -1.177 1.00 98.31 147 ASN A C 1
ATOM 1134 O O . ASN A 1 147 ? -17.046 -4.732 -0.255 1.00 98.31 147 ASN A O 1
ATOM 1138 N N . THR A 1 148 ? -15.254 -4.420 -1.573 1.00 98.62 148 THR A N 1
ATOM 1139 C CA . THR A 1 148 ? -14.920 -3.087 -1.066 1.00 98.62 148 THR A CA 1
ATOM 1140 C C . THR A 1 148 ? -15.589 -2.069 -1.977 1.00 98.62 148 THR A C 1
ATOM 1142 O O . THR A 1 148 ? -15.446 -2.159 -3.193 1.00 98.62 148 THR A O 1
ATOM 1145 N N . ASP A 1 149 ? -16.302 -1.093 -1.419 1.00 97.50 149 ASP A N 1
ATOM 1146 C CA . ASP A 1 149 ? -16.836 0.008 -2.224 1.00 97.50 149 ASP A CA 1
ATOM 1147 C C . ASP A 1 149 ? -15.680 0.853 -2.779 1.00 97.50 149 ASP A C 1
ATOM 1149 O O . ASP A 1 149 ? -14.880 1.397 -2.013 1.00 97.50 149 ASP A O 1
ATOM 1153 N N . ARG A 1 150 ? -15.565 0.907 -4.112 1.00 96.19 150 ARG A N 1
ATOM 1154 C CA . ARG A 1 150 ? -14.593 1.715 -4.868 1.00 96.19 150 ARG A CA 1
ATOM 1155 C C . ARG A 1 150 ? -13.172 1.732 -4.262 1.00 96.19 150 ARG A C 1
ATOM 1157 O O . ARG A 1 150 ? -12.666 2.806 -3.920 1.00 96.19 150 ARG A O 1
ATOM 1164 N N . PRO A 1 151 ? -12.486 0.576 -4.147 1.00 98.31 151 PRO A N 1
ATOM 1165 C CA . PRO A 1 151 ? -11.189 0.494 -3.484 1.00 98.31 151 PRO A CA 1
ATOM 1166 C C . PRO A 1 151 ? -10.127 1.321 -4.212 1.00 98.31 151 PRO A C 1
ATOM 1168 O O . PRO A 1 151 ? -10.159 1.480 -5.433 1.00 98.31 151 PRO A O 1
ATOM 1171 N N . VAL A 1 152 ? -9.117 1.776 -3.476 1.00 98.62 152 VAL A N 1
ATOM 1172 C CA . VAL A 1 152 ? -7.848 2.191 -4.081 1.00 98.62 152 VAL A CA 1
ATOM 1173 C C . VAL A 1 152 ? -7.004 0.938 -4.267 1.00 98.62 152 VAL A C 1
ATOM 1175 O O . VAL A 1 152 ? -6.671 0.267 -3.291 1.00 98.62 152 VAL A O 1
ATOM 1178 N N . ILE A 1 153 ? -6.636 0.598 -5.499 1.00 98.62 153 ILE A N 1
ATOM 1179 C CA . ILE A 1 153 ? -5.756 -0.551 -5.733 1.00 98.62 153 ILE A CA 1
ATOM 1180 C C . ILE A 1 153 ? -4.318 -0.082 -5.659 1.00 98.62 153 ILE A C 1
ATOM 1182 O O . ILE A 1 153 ? -3.854 0.663 -6.512 1.00 98.62 153 ILE A O 1
ATOM 1186 N N . ARG A 1 154 ? -3.602 -0.515 -4.624 1.00 97.94 154 ARG A N 1
ATOM 1187 C CA . ARG A 1 154 ? -2.179 -0.226 -4.459 1.00 97.94 154 ARG A CA 1
ATOM 1188 C C . ARG A 1 154 ? -1.344 -1.339 -5.067 1.00 97.94 154 ARG A C 1
ATOM 1190 O O . ARG A 1 154 ? -1.576 -2.507 -4.761 1.00 97.94 154 ARG A O 1
ATOM 1197 N N . SER A 1 155 ? -0.319 -0.983 -5.833 1.00 97.31 155 SER A N 1
ATOM 1198 C CA . SER A 1 155 ? 0.595 -1.964 -6.408 1.00 97.31 155 SER A CA 1
ATOM 1199 C C . SER A 1 155 ? 2.036 -1.469 -6.471 1.00 97.31 155 SER A C 1
ATOM 1201 O O . SER A 1 155 ? 2.303 -0.321 -6.836 1.00 97.31 155 SER A O 1
ATOM 1203 N N . LEU A 1 156 ? 2.978 -2.349 -6.125 1.00 95.25 156 LEU A N 1
ATOM 1204 C CA . LEU A 1 156 ? 4.400 -2.110 -6.363 1.00 95.25 156 LEU A CA 1
ATOM 1205 C C . LEU A 1 156 ? 4.758 -2.563 -7.776 1.00 95.25 156 LEU A C 1
ATOM 1207 O O . LEU A 1 156 ? 4.431 -3.679 -8.173 1.00 95.25 156 LEU A O 1
ATOM 1211 N N . TYR A 1 157 ? 5.509 -1.755 -8.517 1.00 95.62 157 TYR A N 1
ATOM 1212 C CA . TYR A 1 157 ? 6.032 -2.193 -9.804 1.00 95.62 157 TYR A CA 1
ATOM 1213 C C . TYR A 1 157 ? 7.172 -3.200 -9.624 1.00 95.62 157 TYR A C 1
ATOM 1215 O O . TYR A 1 157 ? 8.231 -2.887 -9.071 1.00 95.62 157 TYR A O 1
ATOM 1223 N N . LEU A 1 158 ? 6.949 -4.421 -10.105 1.00 96.19 158 LEU A N 1
ATOM 1224 C CA . LEU A 1 158 ? 7.850 -5.562 -10.002 1.00 96.19 158 LEU A CA 1
ATOM 1225 C C . LEU A 1 158 ? 8.070 -6.147 -11.408 1.00 96.19 158 LEU A C 1
ATOM 1227 O O . LEU A 1 158 ? 7.492 -7.185 -11.743 1.00 96.19 158 LEU A O 1
ATOM 1231 N N . PRO A 1 159 ? 8.905 -5.519 -12.255 1.00 95.06 159 PRO A N 1
ATOM 1232 C CA . PRO A 1 159 ? 9.011 -5.917 -13.650 1.00 95.06 159 PRO A CA 1
ATOM 1233 C C . PRO A 1 159 ? 9.417 -7.371 -13.830 1.00 95.06 159 PRO A C 1
ATOM 1235 O O . PRO A 1 159 ? 10.346 -7.859 -13.182 1.00 95.06 159 PRO A O 1
ATOM 1238 N N . GLY A 1 160 ? 8.753 -8.042 -14.763 1.00 95.88 160 GLY A N 1
ATOM 1239 C CA . GLY A 1 160 ? 8.857 -9.480 -14.999 1.00 95.88 160 GLY A CA 1
ATOM 1240 C C . GLY A 1 160 ? 8.021 -10.346 -14.054 1.00 95.88 160 GLY A C 1
ATOM 1241 O O . GLY A 1 160 ? 7.901 -11.540 -14.314 1.00 95.88 160 GLY A O 1
ATOM 1242 N N . ILE A 1 161 ? 7.440 -9.771 -12.995 1.00 97.06 161 ILE A N 1
ATOM 1243 C CA . ILE A 1 161 ? 6.539 -10.464 -12.062 1.00 97.06 161 ILE A CA 1
ATOM 1244 C C . ILE A 1 161 ? 5.094 -10.016 -12.273 1.00 97.06 161 ILE A C 1
ATOM 1246 O O . ILE A 1 161 ? 4.219 -10.872 -12.287 1.00 97.06 161 ILE A O 1
ATOM 1250 N N . ASN A 1 162 ? 4.850 -8.711 -12.430 1.00 96.94 162 ASN A N 1
ATOM 1251 C CA . ASN A 1 162 ? 3.500 -8.153 -12.553 1.00 96.94 162 ASN A CA 1
ATOM 1252 C C . ASN A 1 162 ? 3.299 -7.237 -13.766 1.00 96.94 162 ASN A C 1
ATOM 1254 O O . ASN A 1 162 ? 2.489 -6.308 -13.747 1.00 96.94 162 ASN A O 1
ATOM 1258 N N . ASP A 1 163 ? 4.025 -7.520 -14.847 1.00 96.38 163 ASP A N 1
ATOM 1259 C CA . ASP A 1 163 ? 3.898 -6.792 -16.115 1.00 96.38 163 ASP A CA 1
ATOM 1260 C C . ASP A 1 163 ? 2.472 -6.870 -16.701 1.00 96.38 163 ASP A C 1
ATOM 1262 O O . ASP A 1 163 ? 2.091 -6.002 -17.488 1.00 96.38 163 ASP A O 1
ATOM 1266 N N . ASP A 1 164 ? 1.723 -7.917 -16.342 1.00 96.62 164 ASP A N 1
ATOM 1267 C CA . ASP A 1 164 ? 0.380 -8.280 -16.804 1.00 96.62 164 ASP A CA 1
ATOM 1268 C C . ASP A 1 164 ? -0.748 -7.841 -15.858 1.00 96.62 164 ASP A C 1
ATOM 1270 O O . ASP A 1 164 ? -1.920 -7.972 -16.212 1.00 96.62 164 ASP A O 1
ATOM 1274 N N . LEU A 1 165 ? -0.420 -7.270 -14.692 1.00 98.31 165 LEU A N 1
ATOM 1275 C CA . LEU A 1 165 ? -1.412 -6.806 -13.722 1.00 98.31 165 LEU A CA 1
ATOM 1276 C C . LEU A 1 165 ? -2.490 -5.871 -14.318 1.00 98.31 165 LEU A C 1
ATOM 1278 O O . LEU A 1 165 ? -3.641 -6.043 -13.924 1.00 98.31 165 LEU A O 1
ATOM 1282 N N . PRO A 1 166 ? -2.200 -4.940 -15.257 1.00 98.31 166 PRO A N 1
ATOM 1283 C CA . PRO A 1 166 ? -3.240 -4.112 -15.876 1.00 98.31 166 PRO A CA 1
ATOM 1284 C C . PRO A 1 166 ? -4.369 -4.929 -16.522 1.00 98.31 166 PRO A C 1
ATOM 1286 O O . PRO A 1 166 ? -5.535 -4.745 -16.178 1.00 98.31 166 PRO A O 1
ATOM 1289 N N . GLN A 1 167 ? -4.023 -5.890 -17.388 1.00 98.38 167 GLN A N 1
ATOM 1290 C CA . GLN A 1 167 ? -4.992 -6.812 -17.995 1.00 98.38 167 GLN A CA 1
ATOM 1291 C C . GLN A 1 167 ? -5.644 -7.680 -16.918 1.00 98.38 167 GLN A C 1
ATOM 1293 O O . GLN A 1 167 ? -6.860 -7.829 -16.881 1.00 98.38 167 GLN A O 1
ATOM 1298 N N . GLY A 1 168 ? -4.829 -8.212 -16.005 1.00 98.06 168 GLY A N 1
ATOM 1299 C CA . GLY A 1 168 ? -5.295 -9.080 -14.938 1.00 98.06 168 GLY A CA 1
ATOM 1300 C C . GLY A 1 168 ? -6.341 -8.428 -14.036 1.00 98.06 168 GLY A C 1
ATOM 1301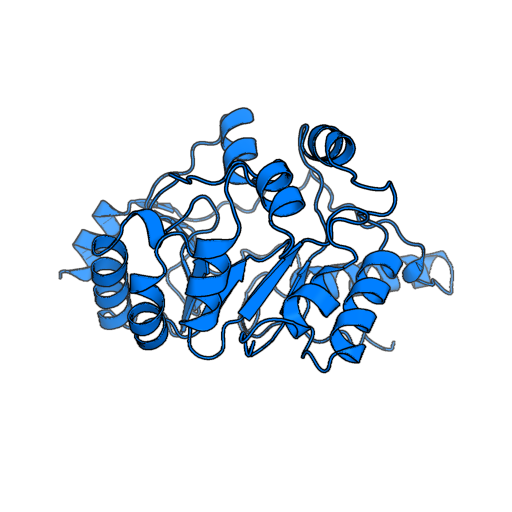 O O . GLY A 1 168 ? -7.222 -9.135 -13.566 1.00 98.06 168 GLY A O 1
ATOM 1302 N N . LEU A 1 169 ? -6.257 -7.115 -13.798 1.00 98.25 169 LEU A N 1
ATOM 1303 C CA . LEU A 1 169 ? -7.271 -6.341 -13.079 1.00 98.25 169 LEU A CA 1
ATOM 1304 C C . LEU A 1 169 ? -8.486 -6.024 -13.952 1.00 98.25 169 LEU A C 1
ATOM 1306 O O . LEU A 1 169 ? -9.602 -6.116 -13.448 1.00 98.25 169 LEU A O 1
ATOM 1310 N N . ALA A 1 170 ? -8.290 -5.702 -15.234 1.00 98.12 170 ALA A N 1
ATOM 1311 C CA . ALA A 1 170 ? -9.385 -5.479 -16.184 1.00 98.12 170 ALA A CA 1
ATOM 1312 C C . ALA A 1 170 ? -10.277 -6.723 -16.367 1.00 98.12 170 ALA A C 1
ATOM 1314 O O . ALA A 1 170 ? -11.463 -6.593 -16.653 1.00 98.12 170 ALA A O 1
ATOM 1315 N N . ASP A 1 171 ? -9.722 -7.916 -16.144 1.00 98.06 171 ASP A N 1
ATOM 1316 C CA . ASP A 1 171 ? -10.447 -9.192 -16.177 1.00 98.06 171 ASP A CA 1
ATOM 1317 C C . ASP A 1 171 ? -11.201 -9.511 -14.868 1.00 98.06 171 ASP A C 1
ATOM 1319 O O . ASP A 1 171 ? -11.832 -10.565 -14.752 1.00 98.06 171 ASP A O 1
ATOM 1323 N N . THR A 1 172 ? -11.134 -8.636 -13.860 1.00 97.75 172 THR A N 1
ATOM 1324 C CA . THR A 1 172 ? -11.865 -8.789 -12.592 1.00 97.75 172 THR A CA 1
ATOM 1325 C C . THR A 1 172 ? -13.127 -7.931 -12.543 1.00 97.75 172 THR A C 1
ATOM 1327 O O . THR A 1 172 ? -13.307 -7.008 -13.326 1.00 97.75 172 THR A O 1
ATOM 1330 N N . GLU A 1 173 ? -13.984 -8.193 -11.555 1.00 97.38 173 GLU A N 1
ATOM 1331 C CA . GLU A 1 173 ? -15.150 -7.352 -11.235 1.00 97.38 173 GLU A CA 1
ATOM 1332 C C . GLU A 1 173 ? -14.789 -6.153 -10.333 1.00 97.38 173 GLU A C 1
ATOM 1334 O O . GLU A 1 173 ? -15.667 -5.512 -9.761 1.00 97.38 173 GLU A O 1
ATOM 1339 N N . ILE A 1 174 ? -13.497 -5.874 -10.127 1.00 98.19 174 ILE A N 1
ATOM 1340 C CA . ILE A 1 174 ? -13.047 -4.789 -9.252 1.00 98.19 174 ILE A CA 1
ATOM 1341 C C . ILE A 1 174 ? -13.195 -3.461 -9.997 1.00 98.19 174 ILE A C 1
ATOM 1343 O O . ILE A 1 174 ? -12.577 -3.256 -11.039 1.00 98.19 174 ILE A O 1
ATOM 1347 N N . GLU A 1 175 ? -13.935 -2.523 -9.409 1.00 96.62 175 GLU A N 1
ATOM 1348 C CA . GLU A 1 175 ? -14.082 -1.155 -9.917 1.00 96.62 175 GLU A CA 1
ATOM 1349 C C . GLU A 1 175 ? -13.289 -0.169 -9.039 1.00 96.62 175 GLU A C 1
ATOM 1351 O O . GLU A 1 175 ? -13.842 0.462 -8.129 1.00 96.62 175 GLU A O 1
ATOM 1356 N N . PRO A 1 176 ? -11.967 -0.030 -9.255 1.00 98.00 176 PRO A N 1
ATOM 1357 C CA . PRO A 1 176 ? -11.133 0.792 -8.393 1.00 98.00 176 PRO A CA 1
ATOM 1358 C C . PRO A 1 176 ? -11.482 2.272 -8.533 1.00 98.00 176 PRO A C 1
ATOM 1360 O O . PRO A 1 176 ? -11.777 2.748 -9.628 1.00 98.00 176 PRO A O 1
ATOM 1363 N N . ALA A 1 177 ? -11.429 3.038 -7.443 1.00 98.25 177 ALA A N 1
ATOM 1364 C CA . ALA A 1 177 ? -11.487 4.498 -7.533 1.00 98.25 177 ALA A CA 1
ATOM 1365 C C . ALA A 1 177 ? -10.237 5.074 -8.210 1.00 98.25 177 ALA A C 1
ATOM 1367 O O . ALA A 1 177 ? -10.344 5.998 -9.006 1.00 98.25 177 ALA A O 1
ATOM 1368 N N . GLU A 1 178 ? -9.074 4.506 -7.894 1.00 98.31 178 GLU A N 1
ATOM 1369 C CA . GLU A 1 178 ? -7.787 4.815 -8.513 1.00 98.31 178 GLU A CA 1
ATOM 1370 C C . GLU A 1 178 ? -6.832 3.619 -8.349 1.00 98.31 178 GLU A C 1
ATOM 1372 O O . GLU A 1 178 ? -7.009 2.780 -7.455 1.00 98.31 178 GLU A O 1
ATOM 1377 N N . VAL A 1 179 ? -5.804 3.554 -9.193 1.00 98.62 179 VAL A N 1
ATOM 1378 C CA . VAL A 1 179 ? -4.691 2.608 -9.089 1.00 98.62 179 VAL A CA 1
ATOM 1379 C C . VAL A 1 179 ? -3.449 3.363 -8.629 1.00 98.62 179 VAL A C 1
ATOM 1381 O O . VAL A 1 179 ? -2.852 4.137 -9.372 1.00 98.62 179 VAL A O 1
ATOM 1384 N N . PHE A 1 180 ? -3.051 3.128 -7.384 1.00 98.12 180 PHE A N 1
ATOM 1385 C CA . PHE A 1 180 ? -1.880 3.718 -6.756 1.00 98.12 180 PHE A CA 1
ATOM 1386 C C . PHE A 1 180 ? -0.623 2.893 -7.052 1.00 98.12 180 PHE A C 1
ATOM 1388 O O . PHE A 1 180 ? -0.371 1.869 -6.407 1.00 98.12 180 PHE A O 1
ATOM 1395 N N . VAL A 1 181 ? 0.177 3.340 -8.021 1.00 96.81 181 VAL A N 1
ATOM 1396 C CA . VAL A 1 181 ? 1.392 2.642 -8.465 1.00 96.81 181 VAL A CA 1
ATOM 1397 C C . VAL A 1 181 ? 2.637 3.218 -7.803 1.00 96.81 181 VAL A C 1
ATOM 1399 O O . VAL A 1 181 ? 2.824 4.432 -7.725 1.00 96.81 181 VAL A O 1
ATOM 1402 N N . GLN A 1 182 ? 3.521 2.347 -7.320 1.00 93.06 182 GLN A N 1
ATOM 1403 C CA . GLN A 1 182 ? 4.727 2.764 -6.604 1.00 93.06 182 GLN A CA 1
ATOM 1404 C C . GLN A 1 182 ? 5.976 2.053 -7.134 1.00 93.06 182 GLN A C 1
ATOM 1406 O O . GLN A 1 182 ? 5.903 0.885 -7.526 1.00 93.06 182 GLN A O 1
ATOM 1411 N N . PRO A 1 183 ? 7.151 2.706 -7.106 1.00 92.06 183 PRO A N 1
ATOM 1412 C CA . PRO A 1 183 ? 8.402 2.023 -7.401 1.00 92.06 183 PRO A CA 1
ATOM 1413 C C . PRO A 1 183 ? 8.736 0.994 -6.315 1.00 92.06 183 PRO A C 1
ATOM 1415 O O . PRO A 1 183 ? 8.460 1.194 -5.129 1.00 92.06 183 PRO A O 1
ATOM 1418 N N . LEU A 1 184 ? 9.430 -0.077 -6.700 1.00 90.06 184 LEU A N 1
ATOM 1419 C CA . LEU A 1 184 ? 10.099 -0.940 -5.735 1.00 90.06 184 LEU A CA 1
ATOM 1420 C C . LEU A 1 184 ? 11.285 -0.191 -5.118 1.00 90.06 184 LEU A C 1
ATOM 1422 O O . LEU A 1 184 ? 12.261 0.118 -5.803 1.00 90.06 184 LEU A O 1
ATOM 1426 N N . ILE A 1 185 ? 11.244 0.021 -3.807 1.00 83.94 185 ILE A N 1
ATOM 1427 C CA . ILE A 1 185 ? 12.405 0.490 -3.052 1.00 83.94 185 ILE A CA 1
ATOM 1428 C C . ILE A 1 185 ? 13.164 -0.743 -2.539 1.00 83.94 185 ILE A C 1
ATOM 1430 O O . ILE A 1 185 ? 12.616 -1.527 -1.760 1.00 83.94 185 ILE A O 1
ATOM 1434 N N . PRO A 1 186 ? 14.412 -0.963 -2.978 1.00 76.12 186 PRO A N 1
ATOM 1435 C CA . PRO A 1 186 ? 15.176 -2.138 -2.591 1.00 76.12 186 PRO A CA 1
ATOM 1436 C C . PRO A 1 186 ? 15.734 -2.003 -1.168 1.00 76.12 186 PRO A C 1
ATOM 1438 O O . PRO A 1 186 ? 16.337 -0.994 -0.821 1.00 76.12 186 PRO A O 1
ATOM 1441 N N . PHE A 1 187 ? 15.606 -3.056 -0.361 1.00 78.69 187 PHE A N 1
ATOM 1442 C CA . PHE A 1 187 ? 16.221 -3.142 0.967 1.00 78.69 187 PHE A CA 1
ATOM 1443 C C . PHE A 1 187 ? 16.640 -4.577 1.300 1.00 78.69 187 PHE A C 1
ATOM 1445 O O . PHE A 1 187 ? 16.013 -5.552 0.870 1.00 78.69 187 PHE A O 1
ATOM 1452 N N . GLY A 1 188 ? 17.718 -4.718 2.077 1.00 77.56 188 GLY A N 1
ATOM 1453 C CA . GLY A 1 188 ? 18.251 -6.013 2.507 1.00 77.56 188 GLY A CA 1
ATOM 1454 C C . GLY A 1 188 ? 18.390 -7.024 1.359 1.00 77.56 188 GLY A C 1
ATOM 1455 O O . GLY A 1 188 ? 18.950 -6.727 0.307 1.00 77.56 188 GLY A O 1
ATOM 1456 N N . LYS A 1 189 ? 17.846 -8.233 1.556 1.00 83.44 189 LYS A N 1
ATOM 1457 C CA . LYS A 1 189 ? 17.829 -9.314 0.549 1.00 83.44 189 LYS A CA 1
ATOM 1458 C C . LYS A 1 189 ? 16.570 -9.324 -0.333 1.00 83.44 189 LYS A C 1
ATOM 1460 O O . LYS A 1 189 ? 16.338 -10.308 -1.035 1.00 83.44 189 LYS A O 1
ATOM 1465 N N . ALA A 1 190 ? 15.740 -8.274 -0.302 1.00 85.50 190 ALA A N 1
ATOM 1466 C CA . ALA A 1 190 ? 14.476 -8.246 -1.043 1.00 85.50 190 ALA A CA 1
ATOM 1467 C C . ALA A 1 190 ? 14.702 -8.445 -2.549 1.00 85.50 190 ALA A C 1
ATOM 1469 O O . ALA A 1 190 ? 14.084 -9.322 -3.143 1.00 85.50 190 ALA A O 1
ATOM 1470 N N . VAL A 1 191 ? 15.654 -7.719 -3.146 1.00 87.94 191 VAL A N 1
ATOM 1471 C CA . VAL A 1 191 ? 15.965 -7.825 -4.584 1.00 87.94 191 VAL A CA 1
ATOM 1472 C C . VAL A 1 191 ? 16.429 -9.228 -4.964 1.00 87.94 191 VAL A C 1
ATOM 1474 O O . VAL A 1 191 ? 15.962 -9.770 -5.958 1.00 87.94 191 VAL A O 1
ATOM 1477 N N . GLU A 1 192 ? 17.310 -9.850 -4.177 1.00 90.50 192 GLU A N 1
ATOM 1478 C CA . GLU A 1 192 ? 17.789 -11.212 -4.453 1.00 90.50 192 GLU A CA 1
ATOM 1479 C C . GLU A 1 192 ? 16.634 -12.224 -4.423 1.00 90.50 192 GLU A C 1
ATOM 1481 O O . GLU A 1 192 ? 16.497 -13.050 -5.325 1.00 90.50 192 GLU A O 1
ATOM 1486 N N . ASN A 1 193 ? 15.761 -12.125 -3.419 1.00 90.94 193 ASN A N 1
ATOM 1487 C CA . ASN A 1 193 ? 14.591 -12.989 -3.307 1.00 90.94 193 ASN A CA 1
ATOM 1488 C C . ASN A 1 193 ? 13.589 -12.752 -4.447 1.00 90.94 193 ASN A C 1
ATOM 1490 O O . ASN A 1 193 ? 13.037 -13.712 -4.978 1.00 90.94 193 ASN A O 1
ATOM 1494 N N . LEU A 1 194 ? 13.386 -11.496 -4.853 1.00 93.81 194 LEU A N 1
ATOM 1495 C CA . LEU A 1 194 ? 12.523 -11.134 -5.977 1.00 93.81 194 LEU A CA 1
ATOM 1496 C C . LEU A 1 194 ? 13.103 -11.607 -7.323 1.00 93.81 194 LEU A C 1
ATOM 1498 O O . LEU A 1 194 ? 12.368 -12.092 -8.180 1.00 93.81 194 LEU A O 1
ATOM 1502 N N . LYS A 1 195 ? 14.426 -11.555 -7.513 1.00 94.19 195 LYS A N 1
ATOM 1503 C CA . LYS A 1 195 ? 15.087 -12.095 -8.715 1.00 94.19 195 LYS A CA 1
ATOM 1504 C C . LYS A 1 195 ? 14.838 -13.592 -8.881 1.00 94.19 195 LYS A C 1
ATOM 1506 O O . LYS A 1 195 ? 14.601 -14.049 -9.994 1.00 94.19 195 LYS A O 1
ATOM 1511 N N . ARG A 1 196 ? 14.806 -14.352 -7.780 1.00 93.75 196 ARG A N 1
ATOM 1512 C CA . ARG A 1 196 ? 14.493 -15.796 -7.800 1.00 93.75 196 ARG A CA 1
ATOM 1513 C C . ARG A 1 196 ? 13.069 -16.110 -8.266 1.00 93.75 196 ARG A C 1
ATOM 1515 O O . ARG A 1 196 ? 12.818 -17.240 -8.669 1.00 93.75 196 ARG A O 1
ATOM 1522 N N . ILE A 1 197 ? 12.157 -15.140 -8.213 1.00 92.25 197 ILE A N 1
ATOM 1523 C CA . ILE A 1 197 ? 10.767 -15.292 -8.665 1.00 92.25 197 ILE A CA 1
ATOM 1524 C C . ILE A 1 197 ? 10.469 -14.548 -9.976 1.00 92.25 197 ILE A C 1
ATOM 1526 O O . ILE A 1 197 ? 9.323 -14.568 -10.412 1.00 92.25 197 ILE A O 1
ATOM 1530 N N . GLY A 1 198 ? 11.478 -13.943 -10.616 1.00 94.62 198 GLY A N 1
ATOM 1531 C CA . GLY A 1 198 ? 11.360 -13.373 -11.965 1.00 94.62 198 GLY A CA 1
ATOM 1532 C C . GLY A 1 198 ? 11.605 -11.868 -12.097 1.00 94.62 198 GLY A C 1
ATOM 1533 O O . GLY A 1 198 ? 11.455 -11.348 -13.200 1.00 94.62 198 GLY A O 1
ATOM 1534 N N . LEU A 1 199 ? 12.000 -11.162 -11.028 1.00 95.44 199 LEU A N 1
ATOM 1535 C CA . LEU A 1 199 ? 12.263 -9.718 -11.102 1.00 95.44 199 LEU A CA 1
ATOM 1536 C C . LEU A 1 199 ? 13.379 -9.392 -12.105 1.00 95.44 199 LEU A C 1
ATOM 1538 O O . LEU A 1 199 ? 14.490 -9.922 -12.010 1.00 95.44 199 LEU A O 1
ATOM 1542 N N . ARG A 1 200 ? 13.105 -8.457 -13.016 1.00 93.19 200 ARG A N 1
ATOM 1543 C CA . ARG A 1 200 ? 14.059 -7.939 -14.006 1.00 93.19 200 ARG A CA 1
ATOM 1544 C C . ARG A 1 200 ? 14.820 -6.717 -13.489 1.00 93.19 200 ARG A C 1
ATOM 1546 O O . ARG A 1 200 ? 14.346 -5.969 -12.641 1.00 93.19 200 ARG A O 1
ATOM 1553 N N . ASP A 1 201 ? 15.999 -6.468 -14.060 1.00 86.69 201 ASP A N 1
ATOM 1554 C CA . ASP A 1 201 ? 16.957 -5.447 -13.595 1.00 86.69 201 ASP A CA 1
ATOM 1555 C C . ASP A 1 201 ? 16.526 -3.979 -13.779 1.00 86.69 201 ASP A C 1
ATOM 1557 O O . ASP A 1 201 ? 17.244 -3.078 -13.348 1.00 86.69 201 ASP A O 1
ATOM 1561 N N . HIS A 1 202 ? 15.375 -3.718 -14.403 1.00 82.06 202 HIS A N 1
ATOM 1562 C CA . HIS A 1 202 ? 14.840 -2.369 -14.621 1.00 82.06 202 HIS A CA 1
ATOM 1563 C C . HIS A 1 202 ? 13.756 -1.963 -13.600 1.00 82.06 202 HIS A C 1
ATOM 1565 O O . HIS A 1 202 ? 13.009 -1.019 -13.835 1.00 82.06 202 HIS A O 1
ATOM 1571 N N . TYR A 1 203 ? 13.689 -2.645 -12.449 1.00 77.19 203 TYR A N 1
ATOM 1572 C CA . TYR A 1 203 ? 12.723 -2.404 -11.357 1.00 77.19 203 TYR A CA 1
ATOM 1573 C C . TYR A 1 203 ? 12.757 -1.012 -10.734 1.00 77.19 203 TYR A C 1
ATOM 1575 O O . TYR A 1 203 ? 11.815 -0.619 -10.053 1.00 77.19 203 TYR A O 1
ATOM 1583 N N . ASN A 1 204 ? 13.831 -0.266 -10.960 1.00 81.50 204 ASN A N 1
ATOM 1584 C CA . ASN A 1 204 ? 13.996 1.079 -10.444 1.00 81.50 204 ASN A CA 1
ATOM 1585 C C . ASN A 1 204 ? 14.213 2.120 -11.545 1.00 81.50 204 ASN A C 1
ATOM 1587 O O . ASN A 1 204 ? 14.595 3.249 -11.257 1.00 81.50 204 ASN A O 1
ATOM 1591 N N . VAL A 1 205 ? 13.998 1.751 -12.807 1.00 86.69 205 VAL A N 1
ATOM 1592 C CA . VAL A 1 205 ? 14.061 2.692 -13.925 1.00 86.69 205 VAL A CA 1
ATOM 1593 C C . VAL A 1 205 ? 12.734 3.440 -13.990 1.00 86.69 205 VAL A C 1
ATOM 1595 O O . VAL A 1 205 ? 11.687 2.818 -14.174 1.00 86.69 205 VAL A O 1
ATOM 1598 N N . VAL A 1 206 ? 12.769 4.769 -13.861 1.00 89.94 206 VAL A N 1
ATOM 1599 C CA . VAL A 1 206 ? 11.564 5.618 -13.819 1.00 89.94 206 VAL A CA 1
ATOM 1600 C C . VAL A 1 206 ? 10.696 5.393 -15.054 1.00 89.94 206 VAL A C 1
ATOM 1602 O O . VAL A 1 206 ? 9.504 5.137 -14.922 1.00 89.94 206 VAL A O 1
ATOM 1605 N N . GLY A 1 207 ? 11.290 5.381 -16.250 1.00 90.00 207 GLY A N 1
ATOM 1606 C CA . GLY A 1 207 ? 10.548 5.144 -17.489 1.00 90.00 207 GLY A CA 1
ATOM 1607 C C . GLY A 1 207 ? 9.888 3.770 -17.550 1.00 90.00 207 GLY A C 1
ATOM 1608 O O . GLY A 1 207 ? 8.843 3.630 -18.166 1.00 90.00 207 GLY A O 1
ATOM 1609 N N . SER A 1 208 ? 10.435 2.759 -16.870 1.00 92.19 208 SER A N 1
ATOM 1610 C CA . SER A 1 208 ? 9.795 1.442 -16.822 1.00 92.19 208 SER A CA 1
ATOM 1611 C C . SER A 1 208 ? 8.519 1.450 -15.978 1.00 92.19 208 SER A C 1
ATOM 1613 O O . SER A 1 208 ? 7.535 0.845 -16.387 1.00 92.19 208 SER A O 1
ATOM 1615 N N . LEU A 1 209 ? 8.518 2.160 -14.844 1.00 94.19 209 LEU A N 1
ATOM 1616 C CA . LEU A 1 209 ? 7.309 2.365 -14.042 1.00 94.19 209 LEU A CA 1
ATOM 1617 C C . LEU A 1 209 ? 6.276 3.203 -14.808 1.00 94.19 209 LEU A C 1
ATOM 1619 O O . LEU A 1 209 ? 5.103 2.846 -14.816 1.00 94.19 209 LEU A O 1
ATOM 1623 N N . LEU A 1 210 ? 6.706 4.277 -15.480 1.00 94.56 210 LEU A N 1
ATOM 1624 C CA . LEU A 1 210 ? 5.807 5.122 -16.276 1.00 94.56 210 LEU A CA 1
ATOM 1625 C C . LEU A 1 210 ? 5.167 4.341 -17.432 1.00 94.56 210 LEU A C 1
ATOM 1627 O O . LEU A 1 210 ? 3.958 4.401 -17.595 1.00 94.56 210 LEU A O 1
ATOM 1631 N N . ASN A 1 211 ? 5.932 3.528 -18.163 1.00 94.06 211 ASN A N 1
ATOM 1632 C CA . ASN A 1 211 ? 5.374 2.680 -19.221 1.00 94.06 211 ASN A CA 1
ATOM 1633 C C . ASN A 1 211 ? 4.392 1.630 -18.671 1.00 94.06 211 ASN A C 1
ATOM 1635 O O . ASN A 1 211 ? 3.479 1.204 -19.369 1.00 94.06 211 ASN A O 1
ATOM 1639 N N . TRP A 1 212 ? 4.593 1.153 -17.439 1.00 95.88 212 TRP A N 1
ATOM 1640 C CA . TRP A 1 212 ? 3.647 0.241 -16.795 1.00 95.88 212 TRP A CA 1
ATOM 1641 C C . TRP A 1 212 ? 2.372 0.965 -16.353 1.00 95.88 212 TRP A C 1
ATOM 1643 O O . TRP A 1 212 ? 1.288 0.421 -16.530 1.00 95.88 212 TRP A O 1
ATOM 1653 N N . ALA A 1 213 ? 2.489 2.203 -15.865 1.00 96.75 213 ALA A N 1
ATOM 1654 C CA . ALA A 1 213 ? 1.355 3.083 -15.593 1.00 96.75 213 ALA A CA 1
ATOM 1655 C C . ALA A 1 213 ? 0.542 3.387 -16.865 1.00 96.75 213 ALA A C 1
ATOM 1657 O O . ALA A 1 213 ? -0.672 3.233 -16.843 1.00 96.75 213 ALA A O 1
ATOM 1658 N N . GLU A 1 214 ? 1.194 3.704 -17.989 1.00 96.38 214 GLU A N 1
ATOM 1659 C CA . GLU A 1 214 ? 0.527 3.937 -19.284 1.00 96.38 214 GLU A CA 1
ATOM 1660 C C . GLU A 1 214 ? -0.341 2.728 -19.698 1.00 96.38 214 GLU A C 1
ATOM 1662 O O . GLU A 1 214 ? -1.466 2.896 -20.161 1.00 96.38 214 GLU A O 1
ATOM 1667 N N . LYS A 1 215 ? 0.103 1.489 -19.432 1.00 97.88 215 LYS A N 1
ATOM 1668 C CA . LYS A 1 215 ? -0.719 0.290 -19.691 1.00 97.88 215 LYS A CA 1
ATOM 1669 C C . LYS A 1 215 ? -1.997 0.245 -18.862 1.00 97.88 215 LYS A C 1
ATOM 1671 O O . LYS A 1 215 ? -3.004 -0.247 -19.345 1.00 97.88 215 LYS A O 1
ATOM 1676 N N . PHE A 1 216 ? -1.980 0.703 -17.612 1.00 98.12 216 PHE A N 1
ATOM 1677 C CA . PHE A 1 216 ? -3.209 0.796 -16.819 1.00 98.12 216 PHE A CA 1
A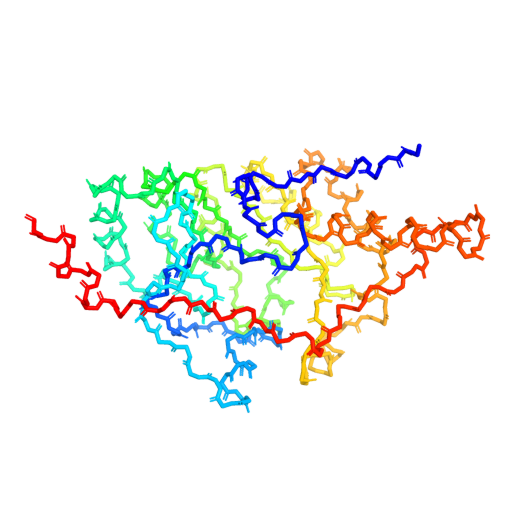TOM 1678 C C . PHE A 1 216 ? -4.188 1.803 -17.430 1.00 98.12 216 PHE A C 1
ATOM 1680 O O . PHE A 1 216 ? -5.385 1.525 -17.506 1.00 98.12 216 PHE A O 1
ATOM 1687 N N . GLU A 1 217 ? -3.684 2.939 -17.908 1.00 97.25 217 GLU A N 1
ATOM 1688 C CA . GLU A 1 217 ? -4.498 3.957 -18.578 1.00 97.25 217 GLU A CA 1
ATOM 1689 C C . GLU A 1 217 ? -5.122 3.420 -19.879 1.00 97.25 217 GLU A C 1
ATOM 1691 O O . GLU A 1 217 ? -6.279 3.723 -20.168 1.00 97.25 217 GLU A O 1
ATOM 1696 N N . GLU A 1 218 ? -4.419 2.556 -20.626 1.00 97.69 218 GLU A N 1
ATOM 1697 C CA . GLU A 1 218 ? -4.958 1.864 -21.813 1.00 97.69 218 GLU A CA 1
ATOM 1698 C C . GLU A 1 218 ? -6.190 0.993 -21.497 1.00 97.69 218 GLU A C 1
ATOM 1700 O O . GLU A 1 218 ? -7.081 0.863 -22.338 1.00 97.69 218 GLU A O 1
ATOM 1705 N N . PHE A 1 219 ? -6.281 0.443 -20.280 1.00 97.62 219 PHE A N 1
ATOM 1706 C CA . PHE A 1 219 ? -7.460 -0.284 -19.785 1.00 97.62 219 PHE A CA 1
ATOM 1707 C C . PHE A 1 219 ? -8.510 0.627 -19.124 1.00 97.62 219 PHE A C 1
ATOM 1709 O O . PHE A 1 219 ? -9.529 0.140 -18.639 1.00 97.62 219 PHE A O 1
ATOM 1716 N N . GLY A 1 220 ? -8.300 1.946 -19.125 1.00 97.19 220 GLY A N 1
ATOM 1717 C CA . GLY A 1 220 ? -9.239 2.932 -18.589 1.00 97.19 220 GLY A CA 1
ATOM 1718 C C . GLY A 1 220 ? -9.138 3.165 -17.080 1.00 97.19 220 GLY A C 1
ATOM 1719 O O . GLY A 1 220 ? -10.055 3.746 -16.498 1.00 97.19 220 GLY A O 1
ATOM 1720 N N . PHE A 1 221 ? -8.056 2.728 -16.432 1.00 98.19 221 PHE A N 1
ATOM 1721 C CA . PHE A 1 221 ? -7.846 2.972 -15.005 1.00 98.19 221 PHE A CA 1
ATOM 1722 C C . PHE A 1 221 ? -7.320 4.388 -14.728 1.00 98.19 221 PHE A C 1
ATOM 1724 O O . PHE A 1 221 ? -6.490 4.912 -15.468 1.00 98.19 221 PHE A O 1
ATOM 1731 N N . ASP A 1 222 ? -7.760 4.984 -13.615 1.00 98.19 222 ASP A N 1
ATOM 1732 C CA . ASP A 1 222 ? -7.213 6.245 -13.100 1.00 98.19 222 ASP A CA 1
ATOM 1733 C C . ASP A 1 222 ? -5.929 5.972 -12.303 1.00 98.19 222 ASP A C 1
ATOM 1735 O O . ASP A 1 222 ? -5.984 5.516 -11.158 1.00 98.19 222 ASP A O 1
ATOM 1739 N N . VAL A 1 223 ? -4.767 6.197 -12.917 1.00 98.12 223 VAL A N 1
ATOM 1740 C CA . VAL A 1 223 ? -3.464 5.883 -12.317 1.00 98.12 223 VAL A CA 1
ATOM 1741 C C . VAL A 1 223 ? -2.936 7.059 -11.511 1.00 98.12 223 VAL A C 1
ATOM 1743 O O . VAL A 1 223 ? -2.885 8.188 -11.991 1.00 98.12 223 VAL A O 1
ATOM 1746 N N . ARG A 1 224 ? -2.492 6.790 -10.282 1.00 97.81 224 ARG A N 1
ATOM 1747 C CA . ARG A 1 224 ? -1.987 7.790 -9.336 1.00 97.81 224 ARG A CA 1
ATOM 1748 C C . ARG A 1 224 ? -0.656 7.370 -8.729 1.00 97.81 224 ARG A C 1
ATOM 1750 O O . ARG A 1 224 ? -0.403 6.189 -8.497 1.00 97.81 224 ARG A O 1
ATOM 1757 N N . PHE A 1 225 ? 0.173 8.356 -8.407 1.00 95.81 225 PHE A N 1
ATOM 1758 C CA . PHE A 1 225 ? 1.502 8.157 -7.828 1.00 95.81 225 PHE A CA 1
ATOM 1759 C C . PHE A 1 225 ? 1.593 8.697 -6.388 1.00 95.81 225 PHE A C 1
ATOM 1761 O O . PHE A 1 225 ? 0.815 9.576 -5.997 1.00 95.81 225 PHE A O 1
ATOM 1768 N N . PRO A 1 226 ? 2.556 8.218 -5.574 1.00 93.69 226 PRO A N 1
ATOM 1769 C CA . PRO A 1 226 ? 2.884 8.841 -4.295 1.00 93.69 226 PRO A CA 1
ATOM 1770 C C . PRO A 1 226 ? 3.347 10.282 -4.500 1.00 93.69 226 PRO A C 1
ATOM 1772 O O . PRO A 1 226 ? 4.277 10.517 -5.270 1.00 93.69 226 PRO A O 1
ATOM 1775 N N . ALA A 1 227 ? 2.764 11.234 -3.766 1.00 92.38 227 ALA A N 1
ATOM 1776 C CA . ALA A 1 227 ? 3.166 12.639 -3.865 1.00 92.38 227 ALA A CA 1
ATOM 1777 C C . ALA A 1 227 ? 4.656 12.842 -3.551 1.00 92.38 227 ALA A C 1
ATOM 1779 O O . ALA A 1 227 ? 5.348 13.508 -4.312 1.00 92.38 227 ALA A O 1
ATOM 1780 N N . CYS A 1 228 ? 5.177 12.163 -2.522 1.00 88.44 228 CYS A N 1
ATOM 1781 C CA . CYS A 1 228 ? 6.597 12.214 -2.163 1.00 88.44 228 CYS A CA 1
ATOM 1782 C C . CYS A 1 228 ? 7.528 11.714 -3.279 1.00 88.44 228 CYS A C 1
ATOM 1784 O O . CYS A 1 228 ? 8.652 12.195 -3.429 1.00 88.44 228 CYS A O 1
ATOM 1786 N N . TRP A 1 229 ? 7.072 10.743 -4.074 1.00 89.81 229 TRP A N 1
ATOM 1787 C CA . TRP A 1 229 ? 7.841 10.228 -5.199 1.00 89.81 229 TRP A CA 1
ATOM 1788 C C . TRP A 1 229 ? 7.825 11.206 -6.373 1.00 89.81 229 TRP A C 1
ATOM 1790 O O . TRP A 1 229 ? 8.879 11.460 -6.952 1.00 89.81 229 TRP A O 1
ATOM 1800 N N . VAL A 1 230 ? 6.662 11.790 -6.681 1.00 91.31 230 VAL A N 1
ATOM 1801 C CA . VAL A 1 230 ? 6.536 12.840 -7.705 1.00 91.31 230 VAL A CA 1
ATOM 1802 C C . VAL A 1 230 ? 7.433 14.027 -7.356 1.00 91.31 230 VAL A C 1
ATOM 1804 O O . VAL A 1 230 ? 8.262 14.415 -8.173 1.00 91.31 230 VAL A O 1
ATOM 1807 N N . ASP A 1 231 ? 7.357 14.522 -6.123 1.00 88.88 231 ASP A N 1
ATOM 1808 C CA . ASP A 1 231 ? 8.212 15.598 -5.613 1.00 88.88 231 ASP A CA 1
ATOM 1809 C C . ASP A 1 231 ? 9.711 15.245 -5.702 1.00 88.88 231 ASP A C 1
ATOM 1811 O O . ASP A 1 231 ? 10.516 16.037 -6.194 1.00 88.88 231 ASP A O 1
ATOM 1815 N N . SER A 1 232 ? 10.096 14.018 -5.330 1.00 86.69 232 SER A N 1
ATOM 1816 C CA . SER A 1 232 ? 11.484 13.553 -5.472 1.00 86.69 232 SER A CA 1
ATOM 1817 C C . SER A 1 232 ? 11.968 13.585 -6.926 1.00 86.69 232 SER A C 1
ATOM 1819 O O . SER A 1 232 ? 13.122 13.932 -7.188 1.00 86.69 232 SER A O 1
ATOM 1821 N N . LEU A 1 233 ? 11.109 13.214 -7.881 1.00 88.06 233 LEU A N 1
ATOM 1822 C CA . LEU A 1 233 ? 11.440 13.275 -9.303 1.00 88.06 233 LEU A CA 1
ATOM 1823 C C . LEU A 1 233 ? 11.539 14.708 -9.818 1.00 88.06 233 LEU A C 1
ATOM 1825 O O . LEU A 1 233 ? 12.405 14.980 -10.649 1.00 88.06 233 LEU A O 1
ATOM 1829 N N . GLU A 1 234 ? 10.687 15.615 -9.339 1.00 87.94 234 GLU A N 1
ATOM 1830 C CA . GLU A 1 234 ? 10.755 17.033 -9.697 1.00 87.94 234 GLU A CA 1
ATOM 1831 C C . GLU A 1 234 ? 12.081 17.644 -9.241 1.00 87.94 234 GLU A C 1
ATOM 1833 O O . GLU A 1 234 ? 12.807 18.197 -10.066 1.00 87.94 234 GLU A O 1
ATOM 1838 N N . ARG A 1 235 ? 12.473 17.428 -7.979 1.00 85.56 235 ARG A N 1
ATOM 1839 C CA . ARG A 1 235 ? 13.772 17.891 -7.460 1.00 85.56 235 ARG A CA 1
ATOM 1840 C C . ARG A 1 235 ? 14.950 17.275 -8.210 1.00 85.56 235 ARG A C 1
ATOM 1842 O O . ARG A 1 235 ? 15.952 17.943 -8.457 1.00 85.56 235 ARG A O 1
ATOM 1849 N N . LEU A 1 236 ? 14.859 15.989 -8.559 1.00 84.88 236 LEU A N 1
ATOM 1850 C CA . LEU A 1 236 ? 15.902 15.316 -9.331 1.00 84.88 236 LEU A CA 1
ATOM 1851 C C . LEU A 1 236 ? 16.029 15.923 -10.731 1.00 84.88 236 LEU A C 1
ATOM 1853 O O . LEU A 1 236 ? 17.142 16.181 -11.180 1.00 84.88 236 LEU A O 1
ATOM 1857 N N . LYS A 1 237 ? 14.902 16.186 -11.397 1.00 85.75 237 LYS A N 1
ATOM 1858 C CA . LYS A 1 237 ? 14.870 16.849 -12.701 1.00 85.75 237 LYS A CA 1
ATOM 1859 C C . LYS A 1 237 ? 15.516 18.226 -12.636 1.00 85.75 237 LYS A C 1
ATOM 1861 O O . LYS A 1 237 ? 16.395 18.490 -13.443 1.00 85.75 237 LYS A O 1
ATOM 1866 N N . GLU A 1 238 ? 15.121 19.056 -11.672 1.00 85.94 238 GLU A N 1
ATOM 1867 C CA . GLU A 1 238 ? 15.665 20.407 -11.491 1.00 85.94 238 GLU A CA 1
ATOM 1868 C C . GLU A 1 238 ? 17.187 20.371 -11.330 1.00 85.94 238 GLU A C 1
ATOM 1870 O O . GLU A 1 238 ? 17.904 21.005 -12.102 1.00 85.94 238 GLU A O 1
ATOM 1875 N N . ARG A 1 239 ? 17.694 19.534 -10.416 1.00 83.19 239 ARG A N 1
ATOM 1876 C CA . ARG A 1 239 ? 19.140 19.369 -10.200 1.00 83.19 239 ARG A CA 1
ATOM 1877 C C . ARG A 1 239 ? 19.876 18.910 -11.455 1.00 83.19 239 ARG A C 1
ATOM 1879 O O . ARG A 1 239 ? 20.940 19.428 -11.778 1.00 83.19 239 ARG A O 1
ATOM 1886 N N . MET A 1 240 ? 19.338 17.919 -12.162 1.00 82.25 240 MET A N 1
ATOM 1887 C CA . MET A 1 240 ? 20.013 17.406 -13.348 1.00 82.25 240 MET A CA 1
ATOM 1888 C C . MET A 1 240 ? 19.914 18.367 -14.543 1.00 82.25 240 MET A C 1
ATOM 1890 O O . MET A 1 240 ? 20.830 18.402 -15.357 1.00 82.25 240 MET A O 1
ATOM 1894 N N . GLU A 1 241 ? 18.844 19.156 -14.668 1.00 86.44 241 GLU A N 1
ATOM 1895 C CA . GLU A 1 241 ? 18.737 20.225 -15.670 1.00 86.44 241 GLU A CA 1
ATOM 1896 C C . GLU A 1 241 ? 19.732 21.360 -15.387 1.00 86.44 241 GLU A C 1
ATOM 1898 O O . GLU A 1 241 ? 20.343 21.869 -16.325 1.00 86.44 241 GLU A O 1
ATOM 1903 N N . GLU A 1 242 ? 19.963 21.709 -14.119 1.00 84.06 242 GLU A N 1
ATOM 1904 C CA . GLU A 1 242 ? 21.014 22.659 -13.726 1.00 84.06 242 GLU A CA 1
ATOM 1905 C C . GLU A 1 242 ? 22.418 22.158 -14.103 1.00 84.06 242 GLU A C 1
ATOM 1907 O O . GLU A 1 242 ? 23.246 22.935 -14.581 1.00 84.06 242 GLU A O 1
ATOM 1912 N N . GLU A 1 243 ? 22.685 20.860 -13.929 1.00 81.69 243 GLU A N 1
ATOM 1913 C CA . GLU A 1 243 ? 23.997 20.259 -14.204 1.00 81.69 243 GLU A CA 1
ATOM 1914 C C . GLU A 1 243 ? 24.229 19.925 -15.691 1.00 81.69 243 GLU A C 1
ATOM 1916 O O . GLU A 1 243 ? 25.349 20.055 -16.189 1.00 81.69 243 GLU A O 1
ATOM 1921 N N . LEU A 1 244 ? 23.193 19.472 -16.409 1.00 82.19 244 LEU A N 1
ATOM 1922 C CA . LEU A 1 244 ? 23.303 18.850 -17.741 1.00 82.19 244 LEU A CA 1
ATOM 1923 C C . LEU A 1 244 ? 22.491 19.567 -18.835 1.00 82.19 244 LEU A C 1
ATOM 1925 O O . LEU A 1 244 ? 22.553 19.178 -20.002 1.00 82.19 244 LEU A O 1
ATOM 1929 N N . GLY A 1 245 ? 21.723 20.602 -18.489 1.00 76.19 245 GLY A N 1
ATOM 1930 C CA . GLY A 1 245 ? 20.918 21.418 -19.405 1.00 76.19 245 GLY A CA 1
ATOM 1931 C C . GLY A 1 245 ? 19.594 20.786 -19.855 1.00 76.19 245 GLY A C 1
ATOM 1932 O O . GLY A 1 245 ? 18.610 21.501 -20.031 1.00 76.19 245 GLY A O 1
ATOM 1933 N N . PHE A 1 246 ? 19.540 19.464 -20.040 1.00 73.62 246 PHE A N 1
ATOM 1934 C CA . PHE A 1 246 ? 18.311 18.717 -20.333 1.00 73.62 246 PHE A CA 1
ATOM 1935 C C . PHE A 1 246 ? 18.440 17.267 -19.879 1.00 73.62 246 PHE A C 1
ATOM 1937 O O . PHE A 1 246 ? 19.441 16.616 -20.181 1.00 73.62 246 PHE A O 1
ATOM 1944 N N . VAL A 1 247 ? 17.396 16.736 -19.237 1.00 72.19 247 VAL A N 1
ATOM 1945 C CA . VAL A 1 247 ? 17.360 15.334 -18.811 1.00 72.19 247 VAL A CA 1
ATOM 1946 C C . VAL A 1 247 ? 16.030 14.666 -19.119 1.00 72.19 247 VAL A C 1
ATOM 1948 O O . VAL A 1 247 ? 14.963 15.123 -18.716 1.00 72.19 247 VAL A O 1
ATOM 1951 N N . ASP A 1 248 ? 16.122 13.511 -19.779 1.00 78.38 248 ASP A N 1
ATOM 1952 C CA . ASP A 1 248 ? 15.029 12.553 -19.882 1.00 78.38 248 ASP A CA 1
ATOM 1953 C C . ASP A 1 248 ? 15.050 11.608 -18.673 1.00 78.38 248 ASP A C 1
ATOM 1955 O O . ASP A 1 248 ? 15.872 10.687 -18.586 1.00 78.38 248 ASP A O 1
ATOM 1959 N N . LEU A 1 249 ? 14.117 11.823 -17.741 1.00 81.12 249 LEU A N 1
ATOM 1960 C CA . LEU A 1 249 ? 13.979 10.990 -16.548 1.00 81.12 249 LEU A CA 1
ATOM 1961 C C . LEU A 1 249 ? 13.665 9.527 -16.871 1.00 81.12 249 LEU A C 1
ATOM 1963 O O . LEU A 1 249 ? 13.903 8.669 -16.024 1.00 81.12 249 LEU A O 1
ATOM 1967 N N . ARG A 1 250 ? 13.170 9.192 -18.072 1.00 79.69 250 ARG A N 1
ATOM 1968 C CA . ARG A 1 250 ? 12.773 7.815 -18.405 1.00 79.69 250 ARG A CA 1
ATOM 1969 C C . ARG A 1 250 ? 13.927 6.817 -18.293 1.00 79.69 250 ARG A C 1
ATOM 1971 O O . ARG A 1 250 ? 13.687 5.652 -17.987 1.00 79.69 250 ARG A O 1
ATOM 1978 N N . ASN A 1 251 ? 15.168 7.272 -18.457 1.00 80.94 251 ASN A N 1
ATOM 1979 C CA . ASN A 1 251 ? 16.364 6.432 -18.345 1.00 80.94 251 ASN A CA 1
ATOM 1980 C C . ASN A 1 251 ? 17.030 6.485 -16.960 1.00 80.94 251 ASN A C 1
ATOM 1982 O O . ASN A 1 251 ? 18.052 5.835 -16.736 1.00 80.94 251 ASN A O 1
ATOM 1986 N N . VAL A 1 252 ? 16.465 7.245 -16.020 1.00 82.06 252 VAL A N 1
ATOM 1987 C CA . VAL A 1 252 ? 17.036 7.434 -14.688 1.00 82.06 252 VAL A CA 1
ATOM 1988 C C . VAL A 1 252 ? 16.661 6.269 -13.778 1.00 82.06 252 VAL A C 1
ATOM 1990 O O . VAL A 1 252 ? 15.512 5.823 -13.732 1.00 82.06 252 VAL A O 1
ATOM 1993 N N . ARG A 1 253 ? 17.652 5.779 -13.028 1.00 79.25 253 ARG A N 1
ATOM 1994 C CA . ARG A 1 253 ? 17.438 4.827 -11.938 1.00 79.25 253 ARG A CA 1
ATOM 1995 C C . ARG A 1 253 ? 17.123 5.587 -10.657 1.00 79.25 253 ARG A C 1
ATOM 1997 O O . ARG A 1 253 ? 17.982 6.283 -10.128 1.00 79.25 253 ARG A O 1
ATOM 2004 N N . TYR A 1 254 ? 15.911 5.417 -10.150 1.00 78.12 254 TYR A N 1
ATOM 2005 C CA . TYR A 1 254 ? 15.511 5.909 -8.842 1.00 78.12 254 TYR A CA 1
ATOM 2006 C C . TYR A 1 254 ? 16.097 5.001 -7.754 1.00 78.12 254 TYR A C 1
ATOM 2008 O O . TYR A 1 254 ? 15.874 3.792 -7.736 1.00 78.12 254 TYR A O 1
ATOM 2016 N N . SER A 1 255 ? 16.875 5.566 -6.842 1.00 70.81 255 SER A N 1
ATOM 2017 C CA . SER A 1 255 ? 17.298 4.883 -5.624 1.00 70.81 255 SER A CA 1
ATOM 2018 C C . SER A 1 255 ? 17.164 5.895 -4.501 1.00 70.81 255 SER A C 1
ATOM 2020 O O . SER A 1 255 ? 17.957 6.836 -4.481 1.00 70.81 255 SER A O 1
ATOM 2022 N N . PRO A 1 256 ? 16.174 5.763 -3.603 1.00 64.00 256 PRO A N 1
ATOM 2023 C CA . PRO A 1 256 ? 16.145 6.618 -2.429 1.00 64.00 256 PRO A CA 1
ATOM 2024 C C . PRO A 1 256 ? 17.420 6.350 -1.623 1.00 64.00 256 PRO A C 1
ATOM 2026 O O . PRO A 1 256 ? 17.872 5.203 -1.550 1.00 64.00 256 PRO A O 1
ATOM 2029 N N . ASP A 1 257 ? 18.032 7.406 -1.090 1.00 54.78 257 ASP A N 1
ATOM 2030 C CA . ASP A 1 257 ? 19.215 7.281 -0.243 1.00 54.78 257 ASP A CA 1
ATOM 2031 C C . ASP A 1 257 ? 18.820 6.520 1.035 1.00 54.78 257 ASP A C 1
ATOM 2033 O O . ASP A 1 257 ? 17.989 7.009 1.803 1.00 54.78 257 ASP A O 1
ATOM 2037 N N . PRO A 1 258 ? 19.358 5.312 1.284 1.00 48.28 258 PRO A N 1
ATOM 2038 C CA . PRO A 1 258 ? 19.053 4.569 2.501 1.00 48.28 258 PRO A CA 1
ATOM 2039 C C . PRO A 1 258 ? 19.691 5.197 3.755 1.00 48.28 258 PRO A C 1
ATOM 2041 O O . PRO A 1 258 ? 19.461 4.698 4.856 1.00 48.28 258 PRO A O 1
ATOM 2044 N N . GLY A 1 259 ? 20.530 6.228 3.595 1.00 38.81 259 GLY A N 1
ATOM 2045 C CA . GLY A 1 259 ? 21.292 6.873 4.659 1.00 38.81 259 GLY A CA 1
ATOM 2046 C C . GLY A 1 259 ? 20.550 7.960 5.435 1.00 38.81 259 GLY A C 1
ATOM 2047 O O . GLY A 1 259 ? 21.005 8.299 6.528 1.00 38.81 259 GLY A O 1
ATOM 2048 N N . THR A 1 260 ? 19.427 8.488 4.933 1.00 47.09 260 THR A N 1
ATOM 2049 C CA . THR A 1 260 ? 18.631 9.469 5.685 1.00 47.09 260 THR A CA 1
ATOM 2050 C C . THR A 1 260 ? 17.876 8.740 6.802 1.00 47.09 260 THR A C 1
ATOM 2052 O O . THR A 1 260 ? 17.040 7.878 6.508 1.00 47.09 260 THR A O 1
ATOM 2055 N N . PRO A 1 261 ? 18.152 9.029 8.090 1.00 49.28 261 PRO A N 1
ATOM 2056 C CA . PRO A 1 261 ? 17.402 8.437 9.188 1.00 49.28 261 PRO A CA 1
ATOM 2057 C C . PRO A 1 261 ? 15.921 8.762 9.012 1.00 49.28 261 PRO A C 1
ATOM 2059 O O . PRO A 1 261 ? 15.571 9.913 8.747 1.00 49.28 261 PRO A O 1
ATOM 2062 N N . ALA A 1 262 ? 15.049 7.765 9.173 1.00 58.88 262 ALA A N 1
ATOM 2063 C CA . ALA A 1 262 ? 13.621 8.042 9.233 1.00 58.88 262 ALA A CA 1
ATOM 2064 C C . ALA A 1 262 ? 13.381 9.075 10.350 1.00 58.88 262 ALA A C 1
ATOM 2066 O O . ALA A 1 262 ? 13.937 8.903 11.441 1.00 58.88 262 ALA A O 1
ATOM 2067 N N . PRO A 1 263 ? 12.594 10.136 10.103 1.00 59.97 263 PRO A N 1
ATOM 2068 C CA . PRO A 1 263 ? 12.327 11.133 11.126 1.00 59.97 263 PRO A CA 1
ATOM 2069 C C . PRO A 1 263 ? 11.740 10.445 12.360 1.00 59.97 263 PRO A C 1
ATOM 2071 O O . PRO A 1 263 ? 10.859 9.586 12.235 1.00 59.97 263 PRO A O 1
ATOM 2074 N N . GLU A 1 264 ? 12.241 10.801 13.547 1.00 68.44 264 GLU A N 1
ATOM 2075 C CA . GLU A 1 264 ? 11.681 10.301 14.801 1.00 68.44 264 GLU A CA 1
ATOM 2076 C C . GLU A 1 264 ? 10.189 10.639 14.844 1.00 68.44 264 GLU A C 1
ATOM 2078 O O . GLU A 1 264 ? 9.782 11.792 14.691 1.00 68.44 264 GLU A O 1
ATOM 2083 N N . ARG A 1 265 ? 9.358 9.611 15.025 1.00 77.38 265 ARG A N 1
ATOM 2084 C CA . ARG A 1 265 ? 7.917 9.773 15.198 1.00 77.38 265 ARG A CA 1
ATOM 2085 C C . ARG A 1 265 ? 7.574 9.592 16.664 1.00 77.38 265 ARG A C 1
ATOM 2087 O O . ARG A 1 265 ? 8.047 8.647 17.298 1.00 77.38 265 ARG A O 1
ATOM 2094 N N . ARG A 1 266 ? 6.690 10.449 17.174 1.00 86.00 266 ARG A N 1
ATOM 2095 C CA . ARG A 1 266 ? 6.017 10.212 18.452 1.00 86.00 266 ARG A CA 1
ATOM 2096 C C . ARG A 1 266 ? 5.347 8.837 18.414 1.00 86.00 266 ARG A C 1
ATOM 2098 O O . ARG A 1 266 ? 4.713 8.494 17.420 1.00 86.00 266 ARG A O 1
ATOM 2105 N N . PHE A 1 267 ? 5.504 8.060 19.479 1.00 90.12 267 PHE A N 1
ATOM 2106 C CA . PHE A 1 267 ? 4.840 6.770 19.633 1.00 90.12 267 PHE A CA 1
ATOM 2107 C C . PHE A 1 267 ? 3.929 6.807 20.857 1.00 90.12 267 PHE A C 1
ATOM 2109 O O . PHE A 1 267 ? 4.412 7.020 21.970 1.00 90.12 267 PHE A O 1
ATOM 2116 N N . THR A 1 268 ? 2.640 6.558 20.643 1.00 90.69 268 THR A N 1
ATOM 2117 C CA . THR A 1 268 ? 1.647 6.371 21.705 1.00 90.69 268 THR A CA 1
ATOM 2118 C C . THR A 1 268 ? 1.220 4.899 21.711 1.00 90.69 268 THR A C 1
ATOM 2120 O O . THR A 1 268 ? 0.659 4.428 20.718 1.00 90.69 268 THR A O 1
ATOM 2123 N N . PRO A 1 269 ? 1.484 4.131 22.784 1.00 91.50 269 PRO A N 1
ATOM 2124 C CA . PRO A 1 269 ? 1.077 2.731 22.881 1.00 91.50 269 PRO A CA 1
ATOM 2125 C C . PRO A 1 269 ? -0.430 2.538 22.678 1.00 91.50 269 PRO A C 1
ATOM 2127 O O . PRO A 1 269 ? -1.226 3.333 23.170 1.00 91.50 269 PRO A O 1
ATOM 2130 N N . LEU A 1 270 ? -0.834 1.429 22.046 1.00 87.19 270 LEU A N 1
ATOM 2131 C CA . LEU A 1 270 ? -2.252 1.163 21.757 1.00 87.19 270 LEU A CA 1
ATOM 2132 C C . LEU A 1 270 ? -3.142 1.210 23.009 1.00 87.19 270 LEU A C 1
ATOM 2134 O O . LEU A 1 270 ? -4.243 1.736 22.957 1.00 87.19 270 LEU A O 1
ATOM 2138 N N . ARG A 1 271 ? -2.662 0.696 24.146 1.00 85.75 271 ARG A N 1
ATOM 2139 C CA . ARG A 1 271 ? -3.421 0.735 25.404 1.00 85.75 271 ARG A CA 1
ATOM 2140 C C . ARG A 1 271 ? -3.681 2.163 25.881 1.00 85.75 271 ARG A C 1
ATOM 2142 O O . ARG A 1 271 ? -4.788 2.454 26.300 1.00 85.75 271 ARG A O 1
ATOM 2149 N N . GLU A 1 272 ? -2.664 3.019 25.821 1.00 86.06 272 GLU A N 1
ATOM 2150 C CA . GLU A 1 272 ? -2.786 4.423 26.222 1.00 86.06 272 GLU A CA 1
ATOM 2151 C C . GLU A 1 272 ? -3.747 5.158 25.292 1.00 86.06 272 GLU A C 1
ATOM 2153 O O . GLU A 1 272 ? -4.641 5.840 25.774 1.00 86.06 272 GLU A O 1
ATOM 2158 N N . LEU A 1 273 ? -3.638 4.912 23.980 1.00 83.81 273 LEU A N 1
ATOM 2159 C CA . LEU A 1 273 ? -4.582 5.433 22.998 1.00 83.81 273 LEU A CA 1
ATOM 2160 C C . LEU A 1 273 ? -6.016 5.018 23.351 1.00 83.81 273 LEU A C 1
ATOM 2162 O O . LEU A 1 273 ? -6.865 5.878 23.522 1.00 83.81 273 LEU A O 1
ATOM 2166 N N . LEU A 1 274 ? -6.286 3.721 23.520 1.00 81.62 274 LEU A N 1
ATOM 2167 C CA . LEU A 1 274 ? -7.628 3.227 23.850 1.00 81.62 274 LEU A CA 1
ATOM 2168 C C . LEU A 1 274 ? -8.152 3.785 25.186 1.00 81.62 274 LEU A C 1
ATOM 2170 O O . LEU A 1 274 ? -9.325 4.133 25.273 1.00 81.62 274 LEU A O 1
ATOM 2174 N N . ASP A 1 275 ? -7.297 3.914 26.205 1.00 82.50 275 ASP A N 1
ATOM 2175 C CA . ASP A 1 275 ? -7.662 4.515 27.495 1.00 82.50 275 ASP A CA 1
ATOM 2176 C C . ASP A 1 275 ? -8.018 6.013 27.361 1.00 82.50 275 ASP A C 1
ATOM 2178 O O . ASP A 1 275 ? -8.801 6.526 28.165 1.00 82.50 275 ASP A O 1
ATOM 2182 N N . GLU A 1 276 ? -7.455 6.720 26.373 1.00 77.88 276 GLU A N 1
ATOM 2183 C CA . GLU A 1 276 ? -7.819 8.099 26.022 1.00 77.88 276 GLU A CA 1
ATOM 2184 C C . GLU A 1 276 ? -9.133 8.172 25.234 1.00 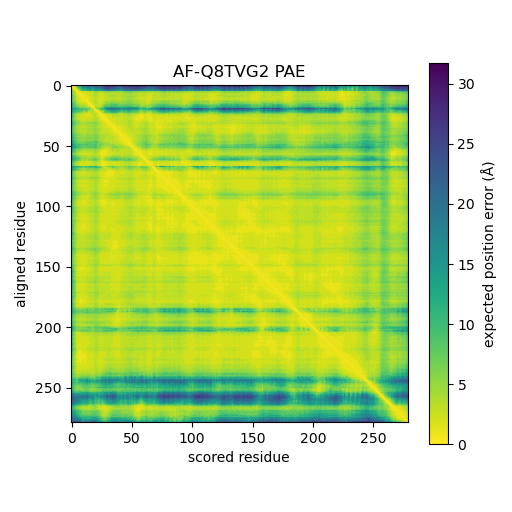77.88 276 GLU A C 1
ATOM 2186 O O . GLU A 1 276 ? -9.929 9.066 25.507 1.00 77.88 276 GLU A O 1
ATOM 2191 N N . LEU A 1 277 ? -9.398 7.233 24.312 1.00 70.88 277 LEU A N 1
ATOM 2192 C CA . LEU A 1 277 ? -10.625 7.242 23.493 1.00 70.88 277 LEU A CA 1
ATOM 2193 C C . LEU A 1 277 ? -11.899 6.912 24.296 1.00 70.88 277 LEU A C 1
ATOM 2195 O O . LEU A 1 277 ? -12.995 7.240 23.858 1.00 70.88 277 LEU A O 1
ATOM 2199 N N . VAL A 1 278 ? -11.775 6.243 25.449 1.00 66.94 278 VAL A N 1
ATOM 2200 C CA . VAL A 1 278 ? -12.915 5.793 26.280 1.00 66.94 278 VAL A CA 1
ATOM 2201 C C . VAL A 1 278 ? -13.334 6.832 27.344 1.00 66.94 278 VAL A C 1
ATOM 2203 O O . VAL A 1 278 ? -14.309 6.615 28.067 1.00 66.94 278 VAL A O 1
ATOM 2206 N N . ARG A 1 279 ? -12.616 7.955 27.477 1.00 59.94 279 ARG A N 1
ATOM 2207 C CA . ARG A 1 279 ? -12.920 9.028 28.448 1.00 59.94 279 ARG A CA 1
ATOM 2208 C C . ARG A 1 279 ? -13.846 10.092 27.881 1.00 59.94 279 ARG A C 1
ATOM 2210 O O . ARG A 1 279 ? -14.684 10.574 28.677 1.00 59.94 279 ARG A O 1
#

InterPro domains:
  IPR007197 Radical SAM [SFLDS00029] (29-164)
  IPR013785 Aldolase-type TIM barrel [G3DSA:3.20.20.70] (18-206)
  IPR058240 Radical SAM superfamily [SSF102114] (25-197)

Radius of gyration: 18.63 Å; Cα contacts (8 Å, |Δi|>4): 514; chains: 1; bounding box: 43×45×50 Å

Organism: Methanopyrus kandleri (strain AV19 / DSM 6324 / JCM 9639 / NBRC 100938) (NCBI:txid190192)